Protein AF-A0A8S3ZZE7-F1 (afdb_monomer)

Nearest PDB structures (foldseek):
  6pog-assembly1_B  TM=5.410E-01  e=2.914E-07  Homo sapiens
  6pol-assembly3_F  TM=4.998E-01  e=1.117E-06  Homo sapiens
  7sz7-assembly1_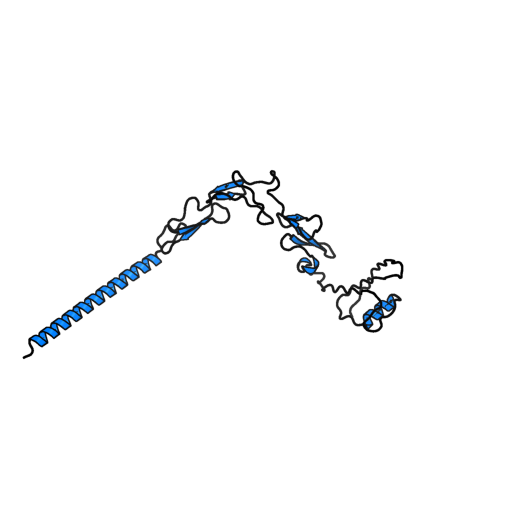C  TM=7.555E-01  e=4.888E-02  Homo sapiens
  4cbz-assembly1_A  TM=3.991E-01  e=7.362E-03  Homo sapiens
  4cc1-assembly2_B  TM=3.465E-01  e=7.362E-03  Homo sapiens

Mean predicted aligned error: 16.77 Å

InterPro domains:
  IPR000742 EGF-like domain [PF00008] (166-196)
  IPR000742 EGF-like domain [PS00022] (187-198)
  IPR000742 EGF-like domain [PS01186] (187-198)
  IPR000742 EGF-like domain [PS50026] (118-158)
  IPR000742 EGF-like domain [PS50026] (162-199)
  IPR000742 EGF-like domain [SM00181] (73-117)
  IPR000742 EGF-like domain [SM00181] (121-162)
  IPR000742 EGF-like domain [SM00181] (165-199)
  IPR001881 EGF-like calcium-binding domain [SM00179] (118-162)
  IPR001881 EGF-like calcium-binding domain [SM00179] (164-199)
  IPR050751 Extracellular matrix structural protein [PTHR24034] (71-201)

Sequence (245 aa):
MARMEKRAKRQATTASNGVIATFVIYLADVNITREIINEFLRDGNATICNGSSCQYKELTIISYPQVDSKANLCDYPEIHKCDKSTTTCEQSGQPPVTYCNCKKGFEPFPSDNHICRDIDECANNATNFCPEPSKCINDPPGSFTCPCNEGQYWDTNNRTCAADGCTAMPCKNGVCFSLKNSTSFACKCNSGWEGSFCENEDAEAYRLKVAVICVSVILGVFCLVLLIILIVICVRQHRQVKYAP

Organism: NCBI:txid100452

pLDDT: mean 75.12, std 22.44, range [23.5, 97.81]

Foldseek 3Di:
DDDDPDDWDWDWDDDDPDTQTQTDDDDDDDPDDLVNVQVVCVVVVHDRDDPPDDPHPDNDDPPDPCQDQPHDCQVPCVRQVADPVFWHWDWDDVSIDIFTHGDAQWAADPPDRSDTFGDQLLPDPVSPLADPPFRWASPDGNDIDGDDDPQWFQDPVVSYTDGFLPNVVQADAFDKAGPDRHVDIATDHDPQFDDRRSPDGDPVSVVVVVVVVVVVVVVVVVVVVVVVVVVVVVVVVVVCVVPDD

Structure (mmCIF, N/CA/C/O backbone):
data_AF-A0A8S3ZZE7-F1
#
_entry.id   AF-A0A8S3ZZE7-F1
#
loop_
_atom_site.group_PDB
_atom_site.id
_atom_site.type_symbol
_atom_site.label_atom_id
_atom_site.label_alt_id
_atom_site.label_comp_id
_atom_site.label_asym_id
_atom_site.label_entity_id
_atom_site.label_seq_id
_atom_site.pdbx_PDB_ins_code
_atom_site.Cartn_x
_atom_site.Cartn_y
_atom_site.Cartn_z
_atom_site.occupancy
_atom_site.B_iso_or_equiv
_atom_site.auth_seq_id
_atom_site.auth_comp_id
_atom_site.auth_asym_id
_atom_site.auth_atom_id
_atom_site.pdbx_PDB_model_num
ATOM 1 N N . MET A 1 1 ? -7.587 -36.590 42.839 1.00 26.75 1 MET A N 1
ATOM 2 C CA . MET A 1 1 ? -8.453 -35.886 43.808 1.00 26.75 1 MET A CA 1
ATOM 3 C C . MET A 1 1 ? -8.571 -34.438 43.359 1.00 26.75 1 MET A C 1
ATOM 5 O O . MET A 1 1 ? -7.656 -33.663 43.601 1.00 26.75 1 MET A O 1
ATOM 9 N N . ALA A 1 2 ? -9.632 -34.105 42.624 1.00 23.50 2 ALA A N 1
ATOM 10 C CA . ALA A 1 2 ? -9.937 -32.727 42.250 1.00 23.50 2 ALA A CA 1
ATOM 11 C C . ALA A 1 2 ? -10.588 -32.039 43.455 1.00 23.50 2 ALA A C 1
ATOM 13 O O . ALA A 1 2 ? -11.544 -32.559 44.032 1.00 23.50 2 ALA A O 1
ATOM 14 N N . ARG A 1 3 ? -10.027 -30.914 43.892 1.00 30.23 3 ARG A N 1
ATOM 15 C CA . ARG A 1 3 ? -10.531 -30.153 45.036 1.00 30.23 3 ARG A CA 1
ATOM 16 C C . ARG A 1 3 ? -11.531 -29.129 44.494 1.00 30.23 3 ARG A C 1
ATOM 18 O O . ARG A 1 3 ? -11.123 -28.147 43.889 1.00 30.23 3 ARG A O 1
ATOM 25 N N . MET A 1 4 ? -12.829 -29.384 44.664 1.00 32.88 4 MET A N 1
ATOM 26 C CA . MET A 1 4 ? -13.881 -28.417 44.334 1.00 32.88 4 MET A CA 1
ATOM 27 C C . MET A 1 4 ? -13.822 -27.246 45.322 1.00 32.88 4 MET A C 1
ATOM 29 O O . MET A 1 4 ? -14.090 -27.427 46.512 1.00 32.88 4 MET A O 1
ATOM 33 N N . GLU A 1 5 ? -13.516 -26.037 44.857 1.00 33.34 5 GLU A N 1
ATOM 34 C CA . GLU A 1 5 ? -13.793 -24.835 45.645 1.00 33.34 5 GLU A CA 1
ATOM 35 C C . GLU A 1 5 ? -15.281 -24.485 45.519 1.00 33.34 5 GLU A C 1
ATOM 37 O O . GLU A 1 5 ? -15.750 -23.933 44.526 1.00 33.34 5 GLU A O 1
ATOM 42 N N . LYS A 1 6 ? -16.052 -24.847 46.552 1.00 33.16 6 LYS A N 1
ATOM 43 C CA . LYS A 1 6 ? -17.475 -24.514 46.690 1.00 33.16 6 LYS A CA 1
ATOM 44 C C . LYS A 1 6 ? -17.659 -22.991 46.777 1.00 33.16 6 LYS A C 1
ATOM 46 O O . LYS A 1 6 ? -17.569 -22.416 47.860 1.00 33.16 6 LYS A O 1
ATOM 51 N N . ARG A 1 7 ? -18.007 -22.328 45.671 1.00 35.44 7 ARG A N 1
ATOM 52 C CA . ARG A 1 7 ? -18.612 -20.982 45.701 1.00 35.44 7 ARG A CA 1
ATOM 53 C C . ARG A 1 7 ? -19.892 -20.939 44.870 1.00 35.44 7 ARG A C 1
ATOM 55 O O . ARG A 1 7 ? -19.876 -20.644 43.683 1.00 35.44 7 ARG A O 1
ATOM 62 N N . ALA A 1 8 ? -21.021 -21.189 45.531 1.00 37.50 8 ALA A N 1
ATOM 63 C CA . ALA A 1 8 ? -22.350 -20.928 44.989 1.00 37.50 8 ALA A CA 1
ATOM 64 C C . ALA A 1 8 ? -22.731 -19.462 45.256 1.00 37.50 8 ALA A C 1
ATOM 66 O O . ALA A 1 8 ? -22.911 -19.073 46.412 1.00 37.50 8 ALA A O 1
ATOM 67 N N . LYS A 1 9 ? -22.874 -18.636 44.212 1.00 36.31 9 LYS A N 1
ATOM 68 C CA . LYS A 1 9 ? -23.580 -17.350 44.338 1.00 36.31 9 LYS A CA 1
ATOM 69 C C . LYS A 1 9 ? -25.062 -17.578 44.050 1.00 36.31 9 LYS A C 1
ATOM 71 O O . LYS A 1 9 ? -25.423 -18.117 43.011 1.00 36.31 9 LYS A O 1
ATOM 76 N N . ARG A 1 10 ? -25.907 -17.190 45.006 1.00 40.06 10 ARG A N 1
ATOM 77 C CA . ARG A 1 10 ? -27.369 -17.294 44.938 1.00 40.06 10 ARG A CA 1
ATOM 78 C C . ARG A 1 10 ? -27.923 -15.996 44.349 1.00 40.06 10 ARG A C 1
ATOM 80 O O . ARG A 1 10 ? -27.663 -14.936 44.909 1.00 40.06 10 ARG A O 1
ATOM 87 N N . GLN A 1 11 ? -28.713 -16.068 43.284 1.00 34.81 11 GLN A N 1
ATOM 88 C CA . GLN A 1 11 ? -29.675 -15.014 42.954 1.00 34.81 11 GLN A CA 1
ATOM 89 C C . GLN A 1 11 ? -31.058 -15.655 42.924 1.00 34.81 11 GLN A C 1
ATOM 91 O O . GLN A 1 11 ? -31.368 -16.461 42.053 1.00 34.81 11 GLN A O 1
ATOM 96 N N . ALA A 1 12 ? -31.865 -15.341 43.936 1.00 32.56 12 ALA A N 1
ATOM 97 C CA . ALA A 1 12 ? -33.275 -15.691 43.959 1.00 32.56 12 ALA A CA 1
ATOM 98 C C . ALA A 1 12 ? -34.054 -14.510 43.383 1.00 32.56 12 ALA A C 1
ATOM 100 O O . ALA A 1 12 ? -33.932 -13.391 43.881 1.00 32.56 12 ALA A O 1
ATOM 101 N N . THR A 1 13 ? -34.849 -14.749 42.345 1.00 34.88 13 THR A N 1
ATOM 102 C CA . THR A 1 13 ? -35.854 -13.793 41.874 1.00 34.88 13 THR A CA 1
ATOM 103 C C . THR A 1 13 ? -37.219 -14.383 42.191 1.00 34.88 13 THR A C 1
ATOM 105 O O . THR A 1 13 ? -37.567 -15.477 41.751 1.00 34.88 13 THR A O 1
ATOM 108 N N . THR A 1 14 ? -37.991 -13.688 43.018 1.00 29.52 14 THR A N 1
ATOM 109 C CA . THR A 1 14 ? -39.368 -14.067 43.333 1.00 29.52 14 THR A CA 1
ATOM 110 C C . THR A 1 14 ? -40.270 -13.736 42.149 1.00 29.52 14 THR A C 1
ATOM 112 O O . THR A 1 14 ? -40.486 -12.562 41.855 1.00 29.52 14 THR A O 1
ATOM 115 N N . ALA A 1 15 ? -40.821 -14.761 41.499 1.00 34.16 15 ALA A N 1
ATOM 116 C CA . ALA A 1 15 ? -41.985 -14.639 40.629 1.00 34.16 15 ALA A CA 1
ATOM 117 C C . ALA A 1 15 ? -43.198 -15.287 41.318 1.00 34.16 15 ALA A C 1
ATOM 119 O O . ALA A 1 15 ? -43.066 -16.222 42.107 1.00 34.16 15 ALA A O 1
ATOM 120 N N . SER A 1 16 ? -44.388 -14.770 41.032 1.00 34.31 16 SER A N 1
ATOM 121 C CA . SER A 1 16 ? -45.629 -14.939 41.799 1.00 34.31 16 SER A CA 1
ATOM 122 C C . SER A 1 16 ? -46.221 -16.355 41.899 1.00 34.31 16 SER A C 1
ATOM 124 O O . SER A 1 16 ? -47.235 -16.502 42.565 1.00 34.31 16 SER A O 1
ATOM 126 N N . ASN A 1 17 ? -45.596 -17.399 41.337 1.00 36.72 17 ASN A N 1
ATOM 127 C CA . ASN A 1 17 ? -46.091 -18.789 41.390 1.00 36.72 17 ASN A CA 1
ATOM 128 C C . ASN A 1 17 ? -45.026 -19.826 41.806 1.00 36.72 17 ASN A C 1
ATOM 130 O O . ASN A 1 17 ? -45.155 -21.013 41.516 1.00 36.72 17 ASN A O 1
ATOM 134 N N . GLY A 1 18 ? -43.969 -19.396 42.494 1.00 39.16 18 GLY A N 1
ATOM 135 C CA . GLY A 1 18 ? -42.930 -20.282 43.016 1.00 39.16 18 GLY A CA 1
ATOM 136 C C . GLY A 1 18 ? -41.563 -19.616 42.982 1.00 39.16 18 GLY A C 1
ATOM 137 O O . GLY A 1 18 ? -41.271 -18.800 42.110 1.00 39.16 18 GLY A O 1
ATOM 138 N N . VAL A 1 19 ? -40.710 -19.959 43.947 1.00 35.25 19 VAL A N 1
ATOM 139 C CA . VAL A 1 19 ? -39.319 -19.498 43.956 1.00 35.25 19 VAL A CA 1
ATOM 140 C C . VAL A 1 19 ? -38.582 -20.219 42.831 1.00 35.25 19 VAL A C 1
ATOM 142 O O . VAL A 1 19 ? -38.273 -21.404 42.946 1.00 35.25 19 VAL A O 1
ATOM 145 N N . ILE A 1 20 ? -38.299 -19.515 41.736 1.00 38.66 20 ILE A N 1
ATOM 146 C CA . ILE A 1 20 ? -37.360 -20.000 40.727 1.00 38.66 20 ILE A CA 1
ATOM 147 C C . ILE A 1 20 ? -35.965 -19.676 41.260 1.00 38.66 20 ILE A C 1
ATOM 149 O O . ILE A 1 20 ? -35.549 -18.519 41.310 1.00 38.66 20 ILE A O 1
ATOM 153 N N . ALA A 1 21 ? -35.263 -20.702 41.733 1.00 35.69 21 ALA A N 1
ATOM 154 C CA . ALA A 1 21 ? -33.858 -20.588 42.085 1.00 35.69 21 ALA A CA 1
ATOM 155 C C . ALA A 1 21 ? -33.022 -20.875 40.834 1.00 35.69 21 ALA A C 1
ATOM 157 O O . ALA A 1 21 ? -32.988 -22.006 40.351 1.00 35.69 21 ALA A O 1
ATOM 158 N N . THR A 1 22 ? -32.358 -19.848 40.308 1.00 38.97 22 THR A N 1
ATOM 159 C CA . THR A 1 22 ? -31.372 -20.017 39.239 1.00 38.97 22 THR A CA 1
ATOM 160 C C . THR A 1 22 ? -30.032 -20.350 39.881 1.00 38.97 22 THR A C 1
ATOM 162 O O . THR A 1 22 ? -29.454 -19.537 40.608 1.00 38.97 22 THR A O 1
ATOM 165 N N . PHE A 1 23 ? -29.542 -21.565 39.641 1.00 41.34 23 PHE A N 1
ATOM 166 C CA . PHE A 1 23 ? -28.241 -22.013 40.126 1.00 41.34 23 PHE A CA 1
ATOM 167 C C . PHE A 1 23 ? -27.215 -21.861 39.008 1.00 41.34 23 PHE A C 1
ATOM 169 O O . PHE A 1 23 ? -27.270 -22.575 38.011 1.00 41.34 23 PHE A O 1
ATOM 176 N N . VAL A 1 24 ? -26.265 -20.942 39.183 1.00 40.12 24 VAL A N 1
ATOM 177 C CA . VAL A 1 24 ? -25.094 -20.852 38.306 1.00 40.12 24 VAL A CA 1
ATOM 178 C C . VAL A 1 24 ? -23.991 -21.691 38.930 1.00 40.12 24 VAL A C 1
ATOM 180 O O . VAL A 1 24 ? -23.468 -21.361 39.998 1.00 40.12 24 VAL A O 1
ATOM 183 N N . ILE A 1 25 ? -23.689 -22.813 38.286 1.00 44.50 25 ILE A N 1
ATOM 184 C CA . ILE A 1 25 ? -22.679 -23.765 38.730 1.00 44.50 25 ILE A CA 1
ATOM 185 C C . ILE A 1 25 ? -21.426 -23.536 37.877 1.00 44.50 25 ILE A C 1
ATOM 187 O O . ILE A 1 25 ? -21.443 -23.764 36.671 1.00 44.50 25 ILE A O 1
ATOM 191 N N . TYR A 1 26 ? -20.346 -23.077 38.510 1.00 39.12 26 TYR A N 1
ATOM 192 C CA . TYR A 1 26 ? -19.035 -22.939 37.875 1.00 39.12 26 TYR A CA 1
ATOM 193 C C . TYR A 1 26 ? -18.257 -24.235 38.101 1.00 39.12 26 TYR A C 1
ATOM 195 O O . TYR A 1 26 ? -17.952 -24.571 39.246 1.00 39.12 26 TYR A O 1
ATOM 203 N N . LEU A 1 27 ? -17.960 -24.975 37.033 1.00 41.47 27 LEU A N 1
ATOM 204 C CA . LEU A 1 27 ? -17.167 -26.203 37.113 1.00 41.47 27 LEU A CA 1
ATOM 205 C C . LEU A 1 27 ? -15.890 -26.039 36.305 1.00 41.47 27 LEU A C 1
ATOM 207 O O . LEU A 1 27 ? -15.928 -25.664 35.136 1.00 41.47 27 LEU A O 1
ATOM 211 N N . ALA A 1 28 ? -14.768 -26.339 36.953 1.00 37.06 28 ALA A N 1
ATOM 212 C CA . ALA A 1 28 ? -13.510 -26.582 36.277 1.00 37.06 28 ALA A CA 1
ATOM 213 C C . ALA A 1 28 ? -13.449 -28.074 35.921 1.00 37.06 28 ALA A C 1
ATOM 215 O O . ALA A 1 28 ? -13.517 -28.908 36.822 1.00 37.06 28 ALA A O 1
ATOM 216 N N . ASP A 1 29 ? -13.395 -28.375 34.622 1.00 42.97 29 ASP A N 1
ATOM 217 C CA . ASP A 1 29 ? -13.175 -29.699 34.018 1.00 42.97 29 ASP A CA 1
ATOM 218 C C . ASP A 1 29 ? -13.954 -30.896 34.578 1.00 42.97 29 ASP A C 1
ATOM 220 O O . ASP A 1 29 ? -13.466 -31.588 35.469 1.00 42.97 29 ASP A O 1
ATOM 224 N N . VAL A 1 30 ? -15.083 -31.271 33.953 1.00 46.44 30 VAL A N 1
ATOM 225 C CA . VAL A 1 30 ? -15.516 -32.683 33.961 1.00 46.44 30 VAL A CA 1
ATOM 226 C C . VAL A 1 30 ? -16.578 -33.024 32.911 1.00 46.44 30 VAL A C 1
ATOM 228 O O . VAL A 1 30 ? -17.452 -32.223 32.594 1.00 46.44 30 VAL A O 1
ATOM 231 N N . ASN A 1 31 ? -16.567 -34.292 32.487 1.00 46.16 31 ASN A N 1
ATOM 232 C CA . ASN A 1 31 ? -17.751 -35.012 32.017 1.00 46.16 31 ASN A CA 1
ATOM 233 C C . ASN A 1 31 ? -18.704 -35.172 33.220 1.00 46.16 31 ASN A C 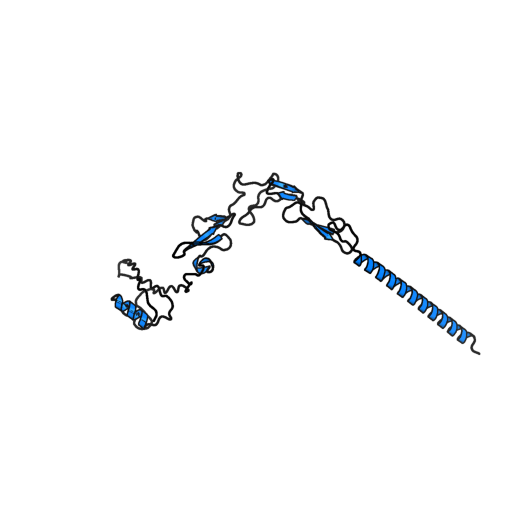1
ATOM 235 O O . ASN A 1 31 ? -18.460 -35.989 34.110 1.00 46.16 31 ASN A O 1
ATOM 239 N N . ILE A 1 32 ? -19.733 -34.330 33.310 1.00 51.88 32 ILE A N 1
ATOM 240 C CA . ILE A 1 32 ? -20.622 -34.273 34.478 1.00 51.88 32 ILE A CA 1
ATOM 241 C C . ILE A 1 32 ? -21.583 -35.465 34.439 1.00 51.88 32 ILE A C 1
ATOM 243 O O . ILE A 1 32 ? -22.428 -35.556 33.549 1.00 51.88 32 ILE A O 1
ATOM 247 N N . THR A 1 33 ? -21.485 -36.371 35.413 1.00 51.22 33 THR A N 1
ATOM 248 C CA . THR A 1 33 ? -22.439 -37.479 35.562 1.00 51.22 33 THR A CA 1
ATOM 249 C C . THR A 1 33 ? -23.615 -37.085 36.460 1.00 51.22 33 THR A C 1
ATOM 251 O O . THR A 1 33 ? -23.547 -36.143 37.256 1.00 51.22 33 THR A O 1
ATOM 254 N N . ARG A 1 34 ? -24.725 -37.821 36.342 1.00 54.41 34 ARG A N 1
ATOM 255 C CA . ARG A 1 34 ? -25.964 -37.596 37.105 1.00 54.41 34 ARG A CA 1
ATOM 256 C C . ARG A 1 34 ? -25.735 -37.623 38.620 1.00 54.41 34 ARG A C 1
ATOM 258 O O . ARG A 1 34 ? -26.398 -36.903 39.365 1.00 54.41 34 ARG A O 1
ATOM 265 N N . GLU A 1 35 ? -24.822 -38.468 39.076 1.00 55.62 35 GLU A N 1
ATOM 266 C CA . GLU A 1 35 ? -24.516 -38.680 40.489 1.00 55.62 35 GLU A CA 1
ATOM 267 C C . GLU A 1 35 ? -23.940 -37.406 41.120 1.00 55.62 35 GLU A C 1
ATOM 269 O O . GLU A 1 35 ? -24.373 -37.016 42.203 1.00 55.62 35 GLU A O 1
ATOM 274 N N . ILE A 1 36 ? -23.063 -36.706 40.393 1.00 55.81 36 ILE A N 1
ATOM 275 C CA . ILE A 1 36 ? -22.394 -35.477 40.846 1.00 55.81 36 ILE A CA 1
ATOM 276 C C . ILE A 1 36 ? -23.398 -34.321 40.978 1.00 55.81 36 ILE A C 1
ATOM 278 O O . ILE A 1 36 ? -23.383 -33.585 41.964 1.00 55.81 36 ILE A O 1
ATOM 282 N N . ILE A 1 37 ? -24.323 -34.188 40.019 1.00 55.47 37 ILE A N 1
ATOM 283 C CA . ILE A 1 37 ? -25.398 -33.180 40.077 1.00 55.47 37 ILE A CA 1
ATOM 284 C C . ILE A 1 37 ? -26.300 -33.433 41.294 1.00 55.47 37 ILE A C 1
ATOM 286 O O . ILE A 1 37 ? -26.649 -32.506 42.024 1.00 55.47 37 ILE A O 1
ATOM 290 N N . ASN A 1 38 ? -26.656 -34.694 41.543 1.00 55.25 38 ASN A N 1
ATOM 291 C CA . ASN A 1 38 ? -27.534 -35.067 42.649 1.00 55.25 38 ASN A CA 1
ATOM 292 C C . ASN A 1 38 ? -26.887 -34.886 44.030 1.00 55.25 38 ASN A C 1
ATOM 294 O O . ASN A 1 38 ? -27.594 -34.554 44.981 1.00 55.25 38 ASN A O 1
ATOM 298 N N . GLU A 1 39 ? -25.574 -35.085 44.157 1.00 58.44 39 GLU A N 1
ATOM 299 C CA . GLU A 1 39 ? -24.834 -34.796 45.391 1.00 58.44 39 GLU A CA 1
ATOM 300 C C . GLU A 1 39 ? -24.875 -33.295 45.717 1.00 58.44 39 GLU A C 1
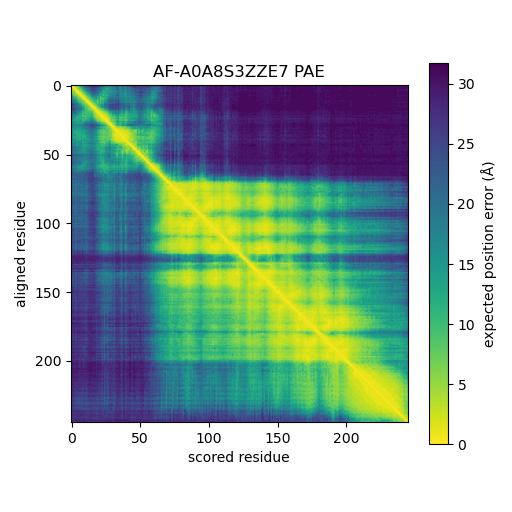ATOM 302 O O . GLU A 1 39 ? -25.197 -32.903 46.839 1.00 58.44 39 GLU A O 1
ATOM 307 N N . PHE A 1 40 ? -24.681 -32.444 44.708 1.00 53.94 40 PHE A N 1
ATOM 308 C CA . PHE A 1 40 ? -24.739 -30.993 44.878 1.00 53.94 40 PHE A CA 1
ATOM 309 C C . PHE A 1 40 ? -26.139 -30.487 45.269 1.00 53.94 40 PHE A C 1
ATOM 311 O O . PHE A 1 40 ? -26.278 -29.601 46.112 1.00 53.94 40 PHE A O 1
ATOM 318 N N . LEU A 1 41 ? -27.199 -31.064 44.693 1.00 50.78 41 LEU A N 1
ATOM 319 C CA . LEU A 1 41 ? -28.582 -30.701 45.026 1.00 50.78 41 LEU A CA 1
ATOM 320 C C . LEU A 1 41 ? -28.986 -31.134 46.445 1.00 50.78 41 LEU A C 1
ATOM 322 O O . LEU A 1 41 ? -29.779 -30.441 47.090 1.00 50.78 41 LEU A O 1
ATOM 326 N N . ARG A 1 42 ? -28.417 -32.233 46.963 1.00 55.31 42 ARG A N 1
ATOM 327 C CA . ARG A 1 42 ? -28.627 -32.668 48.356 1.00 55.31 42 ARG A CA 1
ATOM 328 C C . ARG A 1 42 ? -28.063 -31.668 49.360 1.00 55.31 42 ARG A C 1
ATOM 330 O O . ARG A 1 42 ? -28.755 -31.344 50.322 1.00 55.31 42 ARG A O 1
ATOM 337 N N . ASP A 1 43 ? -26.878 -31.118 49.099 1.00 47.94 43 ASP A N 1
ATOM 338 C CA . ASP A 1 43 ? -26.259 -30.080 49.942 1.00 47.94 43 ASP A CA 1
ATOM 339 C C . ASP A 1 43 ? -27.102 -28.786 50.015 1.00 47.94 43 ASP A C 1
ATOM 341 O O . ASP A 1 43 ? -26.979 -28.006 50.960 1.00 47.94 43 ASP A O 1
ATOM 345 N N . GLY A 1 44 ? -27.977 -28.553 49.029 1.00 45.69 44 GLY A N 1
ATOM 346 C CA . GLY A 1 44 ? -28.888 -27.406 48.959 1.00 45.69 44 GLY A CA 1
ATOM 347 C C . GLY A 1 44 ? -30.313 -27.661 49.463 1.00 45.69 44 GLY A C 1
ATOM 348 O O . GLY A 1 44 ? -31.137 -26.754 49.364 1.00 45.69 44 GLY A O 1
ATOM 349 N N . ASN A 1 45 ? -30.614 -28.863 49.975 1.00 48.28 45 ASN A N 1
ATOM 350 C CA . ASN A 1 45 ? -31.963 -29.313 50.350 1.00 48.28 45 ASN A CA 1
ATOM 351 C C . ASN A 1 45 ? -32.998 -29.162 49.208 1.00 48.28 45 ASN A C 1
ATOM 353 O O . ASN A 1 45 ? -34.152 -28.793 49.429 1.00 48.28 45 ASN A O 1
ATOM 357 N N . ALA A 1 46 ? -32.552 -29.400 47.970 1.00 50.56 46 ALA A N 1
ATOM 358 C CA . ALA A 1 46 ? -33.343 -29.290 46.748 1.00 50.56 46 ALA A CA 1
ATOM 359 C C . ALA A 1 46 ? -33.872 -30.661 46.279 1.00 50.56 46 ALA A C 1
ATOM 361 O O . ALA A 1 46 ? -33.376 -31.717 46.679 1.00 50.56 46 ALA A O 1
ATOM 362 N N . THR A 1 47 ? -34.893 -30.660 45.416 1.00 49.72 47 THR A N 1
ATOM 363 C CA . THR A 1 47 ? -35.497 -31.888 44.876 1.00 49.72 47 THR A CA 1
ATOM 364 C C . THR A 1 47 ? -34.522 -32.600 43.926 1.00 49.72 47 THR A C 1
ATOM 366 O O . THR A 1 47 ? -33.973 -31.992 43.010 1.00 49.72 47 THR A O 1
ATOM 369 N N . ILE A 1 48 ? -34.301 -33.898 44.148 1.00 52.81 48 ILE A N 1
ATOM 370 C CA . ILE A 1 48 ? -33.311 -34.722 43.430 1.00 52.81 48 ILE A CA 1
ATOM 371 C C . ILE A 1 48 ? -33.802 -35.040 42.004 1.00 52.81 48 ILE A C 1
ATOM 373 O O . ILE A 1 48 ? -34.980 -35.345 41.812 1.00 52.81 48 ILE A O 1
ATOM 377 N N . CYS A 1 49 ? -32.915 -35.020 40.999 1.00 50.78 49 CYS A N 1
ATOM 378 C CA . CYS A 1 49 ? -33.292 -35.286 39.606 1.00 50.78 49 CYS A CA 1
ATOM 379 C C . CYS A 1 49 ? -33.549 -36.781 39.330 1.00 50.78 49 CYS A C 1
ATOM 381 O O . CYS A 1 49 ? -32.769 -37.665 39.724 1.00 50.78 49 CYS A O 1
ATOM 383 N N . ASN A 1 50 ? -34.616 -37.076 38.575 1.00 46.59 50 ASN A N 1
ATOM 384 C CA . ASN A 1 50 ? -34.967 -38.438 38.172 1.00 46.59 50 ASN A CA 1
ATOM 385 C C . ASN A 1 50 ? -34.604 -38.675 36.692 1.00 46.59 50 ASN A C 1
ATOM 387 O O . ASN A 1 50 ? -35.248 -38.158 35.787 1.00 46.59 50 ASN A O 1
ATOM 391 N N . GLY A 1 51 ? -33.538 -39.437 36.443 1.00 51.88 51 GLY A N 1
ATOM 392 C CA . GLY A 1 51 ? -32.935 -39.603 35.113 1.00 51.88 51 GLY A CA 1
ATOM 393 C C . GLY A 1 51 ? -32.126 -38.378 34.662 1.00 51.88 51 GLY A C 1
ATOM 394 O O . GLY A 1 51 ? -31.452 -37.754 35.479 1.00 51.88 51 GLY A O 1
ATOM 395 N N . SER A 1 52 ? -32.181 -38.056 33.366 1.00 39.03 52 SER A N 1
ATOM 396 C CA . SER A 1 52 ? -31.540 -36.889 32.727 1.00 39.03 52 SER A CA 1
ATOM 397 C C . SER A 1 52 ? -32.415 -35.623 32.711 1.00 39.03 52 SER A C 1
ATOM 399 O O . SER A 1 52 ? -31.994 -34.600 32.181 1.00 39.03 52 SER A O 1
ATOM 401 N N . SER A 1 53 ? -33.620 -35.667 33.295 1.00 38.53 53 SER A N 1
ATOM 402 C CA . SER A 1 53 ? -34.563 -34.542 33.332 1.00 38.53 53 SER A CA 1
ATOM 403 C C . SER A 1 53 ? -34.699 -33.997 34.756 1.00 38.53 53 SER A C 1
ATOM 405 O O . SER A 1 53 ? -35.219 -34.671 35.647 1.00 38.53 53 SER A O 1
ATOM 407 N N . CYS A 1 54 ? -34.245 -32.765 34.978 1.00 48.81 54 CYS A N 1
ATOM 408 C CA . CYS A 1 54 ? -34.425 -32.032 36.233 1.00 48.81 54 CYS A CA 1
ATOM 409 C C . CYS A 1 54 ? -35.645 -31.098 36.125 1.00 48.81 54 CYS A C 1
ATOM 411 O O . CYS A 1 54 ? -35.889 -30.534 35.064 1.00 48.81 54 CYS A O 1
ATOM 413 N N . GLN A 1 55 ? -36.405 -30.891 37.210 1.00 43.78 55 GLN A N 1
ATOM 414 C CA . GLN A 1 55 ? -37.586 -30.000 37.218 1.00 43.78 55 GLN A CA 1
ATOM 415 C C . GLN A 1 55 ? -37.253 -28.490 37.169 1.00 43.78 55 GLN A C 1
ATOM 417 O O . GLN A 1 55 ? -38.139 -27.653 37.336 1.00 43.78 55 GLN A O 1
ATOM 422 N N . TYR A 1 56 ? -35.995 -28.122 36.920 1.00 47.00 56 TYR A N 1
ATOM 423 C CA . TYR A 1 56 ? -35.569 -26.732 36.765 1.00 47.00 56 TYR A CA 1
ATOM 424 C C . TYR A 1 56 ? -35.578 -26.341 35.288 1.00 47.00 56 TYR A C 1
ATOM 426 O O . TYR A 1 56 ? -35.142 -27.107 34.433 1.00 47.00 56 TYR A O 1
ATOM 434 N N . LYS A 1 57 ? -36.108 -25.149 34.993 1.00 36.12 57 LYS A N 1
ATOM 435 C CA . LYS A 1 57 ? -36.508 -24.755 33.635 1.00 36.12 57 LYS A CA 1
ATOM 436 C C . LYS A 1 57 ? -35.349 -24.422 32.686 1.00 36.12 57 LYS A C 1
ATOM 438 O O . LYS A 1 57 ? -35.591 -24.316 31.496 1.00 36.12 57 LYS A O 1
ATOM 443 N N . GLU A 1 58 ? -34.118 -24.317 33.175 1.00 36.91 58 GLU A N 1
ATOM 444 C CA . GLU A 1 58 ? -32.905 -24.299 32.350 1.00 36.91 58 GLU A CA 1
ATOM 445 C C . GLU A 1 58 ? -31.696 -24.432 33.275 1.00 36.91 58 GLU A C 1
ATOM 447 O O . GLU A 1 58 ? -31.532 -23.642 34.205 1.00 36.91 58 GLU A O 1
ATOM 452 N N . LEU A 1 59 ? -30.858 -25.445 33.057 1.00 38.62 59 LEU A N 1
ATOM 453 C CA . LEU A 1 59 ? -29.552 -25.527 33.702 1.00 38.62 59 LEU A CA 1
ATOM 454 C C . LEU A 1 59 ? -28.521 -25.062 32.671 1.00 38.62 59 LEU A C 1
ATOM 456 O O . LEU A 1 59 ? -28.106 -25.834 31.809 1.00 38.62 59 LEU A O 1
ATOM 460 N N . THR A 1 60 ? -28.152 -23.782 32.708 1.00 37.38 60 THR A N 1
ATOM 461 C CA . THR A 1 60 ? -27.134 -23.237 31.802 1.00 37.38 60 THR A CA 1
ATOM 462 C C . THR A 1 60 ? -25.757 -23.654 32.303 1.00 37.38 60 THR A C 1
ATOM 464 O O . THR A 1 60 ? -25.182 -23.036 33.199 1.00 37.38 60 THR A O 1
ATOM 467 N N . ILE A 1 61 ? -25.232 -24.737 31.737 1.00 38.62 61 ILE A N 1
ATOM 468 C CA . ILE A 1 61 ? -23.849 -25.153 31.954 1.00 38.62 61 ILE A CA 1
ATOM 469 C C . ILE A 1 61 ? -22.980 -24.242 31.089 1.00 38.62 61 ILE A C 1
ATOM 471 O O . ILE A 1 61 ? -22.865 -24.443 29.883 1.00 38.62 61 ILE A O 1
ATOM 475 N N . ILE A 1 62 ? -22.390 -23.212 31.694 1.00 37.53 62 ILE A N 1
ATOM 476 C CA . ILE A 1 62 ? -21.374 -22.408 31.016 1.00 37.53 62 ILE A CA 1
ATOM 477 C C . ILE A 1 62 ? -20.073 -23.204 31.103 1.00 37.53 62 ILE A C 1
ATOM 479 O O . ILE A 1 62 ? -19.366 -23.149 32.110 1.00 37.53 62 ILE A O 1
ATOM 483 N N . SER A 1 63 ? -19.772 -23.985 30.063 1.00 37.06 63 SER A N 1
ATOM 484 C CA . SER A 1 63 ? -18.428 -24.522 29.881 1.00 37.06 63 SER A CA 1
ATOM 485 C C . SER A 1 63 ? -17.519 -23.352 29.515 1.00 37.06 63 SER A C 1
ATOM 487 O O . SER A 1 63 ? -17.395 -22.990 28.345 1.00 37.06 63 SER A O 1
ATOM 489 N N . TYR A 1 64 ? -16.909 -22.717 30.513 1.00 39.72 64 TYR A N 1
ATOM 490 C CA . TYR A 1 64 ? -15.732 -21.911 30.228 1.00 39.72 64 TYR A CA 1
ATOM 491 C C . TYR A 1 64 ? -14.684 -22.874 29.658 1.00 39.72 64 TYR A C 1
ATOM 493 O O . TYR A 1 64 ? -14.395 -23.880 30.319 1.00 39.72 64 TYR A O 1
ATOM 501 N N . PRO A 1 65 ? -14.117 -22.634 28.460 1.00 39.06 65 PRO A N 1
ATOM 502 C CA . PRO A 1 65 ? -12.866 -23.296 28.132 1.00 39.06 65 PRO A CA 1
ATOM 503 C C . PRO A 1 65 ? -11.907 -23.002 29.290 1.00 39.06 65 PRO A C 1
ATOM 505 O O . PRO A 1 65 ? -11.895 -21.881 29.804 1.00 39.06 65 PRO A O 1
ATOM 508 N N . GLN A 1 66 ? -11.173 -24.012 29.762 1.00 42.34 66 GLN A N 1
ATOM 509 C CA . GLN A 1 66 ? -10.091 -23.810 30.723 1.00 42.34 66 GLN A CA 1
ATOM 510 C C . GLN A 1 66 ? -9.022 -22.944 30.052 1.00 42.34 66 GLN A C 1
ATOM 512 O O . GLN A 1 66 ? -8.046 -23.437 29.493 1.00 42.34 66 GLN A O 1
ATOM 517 N N . VAL A 1 67 ? -9.238 -21.637 30.043 1.00 46.22 67 VAL A N 1
ATOM 518 C CA . VAL A 1 67 ? -8.201 -20.667 29.749 1.00 46.22 67 VAL A CA 1
ATOM 519 C C . VAL A 1 67 ? -7.325 -20.719 30.995 1.00 46.22 67 VAL A C 1
ATOM 521 O O . VAL A 1 67 ? -7.792 -20.374 32.082 1.00 46.22 67 VAL A O 1
ATOM 524 N N . ASP A 1 68 ? -6.109 -21.266 30.871 1.00 49.78 68 ASP A N 1
ATOM 525 C CA . ASP A 1 68 ? -5.102 -21.229 31.940 1.00 49.78 68 ASP A CA 1
ATOM 526 C C . ASP A 1 68 ? -5.140 -19.830 32.578 1.00 49.78 68 ASP A C 1
ATOM 528 O O . ASP A 1 68 ? -5.232 -18.830 31.873 1.00 49.78 68 ASP A O 1
ATOM 532 N N . SER A 1 69 ? -5.056 -19.730 33.902 1.00 53.59 69 SER A N 1
ATOM 533 C CA . SER A 1 69 ? -4.839 -18.459 34.611 1.00 53.59 69 SER A CA 1
ATOM 534 C C . SER A 1 69 ? -3.736 -17.556 34.016 1.00 53.59 69 SER A C 1
ATOM 536 O O . SER A 1 69 ? -3.691 -16.367 34.323 1.00 53.59 69 SER A O 1
ATOM 538 N N . LYS A 1 70 ? -2.840 -18.116 33.189 1.00 57.28 70 LYS A N 1
ATOM 539 C CA . LYS A 1 70 ? -1.773 -17.434 32.444 1.00 57.28 70 LYS A CA 1
ATOM 540 C C . LYS A 1 70 ? -2.089 -17.151 30.972 1.00 57.28 70 LYS A C 1
ATOM 542 O O . LYS A 1 70 ? -1.291 -16.491 30.309 1.00 57.28 70 LYS A O 1
ATOM 547 N N . ALA A 1 71 ? -3.171 -17.693 30.431 1.00 63.94 71 ALA A N 1
ATOM 548 C CA . ALA A 1 71 ? -3.516 -17.528 29.032 1.00 63.94 71 ALA A CA 1
ATOM 549 C C . ALA A 1 71 ? -4.068 -16.122 28.767 1.00 63.94 71 ALA A C 1
ATOM 551 O O . ALA A 1 71 ? -4.754 -15.522 29.594 1.00 63.94 71 ALA A O 1
ATOM 552 N N . ASN A 1 72 ? -3.723 -15.592 27.595 1.00 76.38 72 ASN A N 1
ATOM 553 C CA . ASN A 1 72 ? -4.155 -14.279 27.156 1.00 76.38 72 ASN A CA 1
ATOM 554 C C . ASN A 1 72 ? -5.598 -14.355 26.647 1.00 76.38 72 ASN A C 1
ATOM 556 O O . ASN A 1 72 ? -5.877 -15.009 25.644 1.00 76.38 72 ASN A O 1
ATOM 560 N N . LEU A 1 73 ? -6.522 -13.676 27.326 1.00 77.69 73 LEU A N 1
ATOM 561 C CA . LEU A 1 73 ? -7.943 -13.683 26.965 1.00 77.69 73 LEU A CA 1
ATOM 562 C C . LEU A 1 73 ? -8.207 -13.040 25.590 1.00 77.69 73 LEU A C 1
ATOM 564 O O . LEU A 1 73 ? -9.221 -13.341 24.962 1.00 77.69 73 LEU A O 1
ATOM 568 N N . CYS A 1 74 ? -7.291 -12.204 25.093 1.00 84.88 74 CYS A N 1
ATOM 569 C CA . CYS A 1 74 ? -7.382 -11.606 23.760 1.00 84.88 74 CYS A CA 1
ATOM 570 C C . CYS A 1 74 ? -7.114 -12.585 22.608 1.00 84.88 74 CYS A C 1
ATOM 572 O O . CYS A 1 74 ? -7.376 -12.243 21.458 1.00 84.88 74 CYS A O 1
ATOM 574 N N . ASP A 1 75 ? -6.648 -13.802 22.895 1.00 81.06 75 ASP A N 1
ATOM 575 C CA . ASP A 1 75 ? -6.507 -14.853 21.880 1.00 81.06 75 ASP A CA 1
ATOM 576 C C . ASP A 1 75 ? -7.851 -15.552 21.579 1.00 81.06 75 ASP A C 1
ATOM 578 O O . ASP A 1 75 ? -7.929 -16.404 20.693 1.00 81.06 75 ASP A O 1
ATOM 582 N N . TYR A 1 76 ? -8.924 -15.183 22.294 1.00 75.56 76 TYR A N 1
ATOM 583 C CA . TYR A 1 76 ? -10.235 -15.833 22.240 1.00 75.56 76 TYR A CA 1
ATOM 584 C C . TYR A 1 76 ? -11.349 -14.840 21.843 1.00 75.56 76 TYR A C 1
A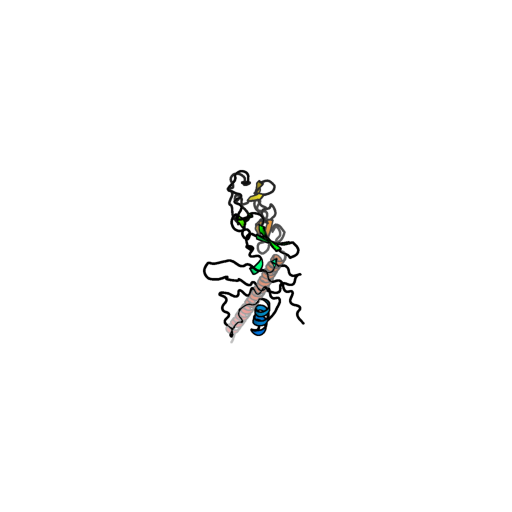TOM 586 O O . TYR A 1 76 ? -11.991 -14.249 22.719 1.00 75.56 76 TYR A O 1
ATOM 594 N N . PRO A 1 77 ? -11.648 -14.688 20.534 1.00 73.56 77 PRO A N 1
ATOM 595 C CA . PRO A 1 77 ? -12.678 -13.773 20.021 1.00 73.56 77 PRO A CA 1
ATOM 596 C C . PRO A 1 77 ? -14.073 -13.970 20.617 1.00 73.56 77 PRO A C 1
ATOM 598 O O . PRO A 1 77 ? -14.797 -13.001 20.838 1.00 73.56 77 PRO A O 1
ATOM 601 N N . GLU A 1 78 ? -14.419 -15.215 20.945 1.00 71.56 78 GLU A N 1
ATOM 602 C CA . GLU A 1 78 ? -15.691 -15.596 21.575 1.00 71.56 78 GLU A CA 1
ATOM 603 C C . GLU A 1 78 ? -15.872 -14.965 22.974 1.00 71.56 78 GLU A C 1
ATOM 605 O O . GLU A 1 78 ? -16.998 -14.773 23.440 1.00 71.56 78 GLU A O 1
ATOM 610 N N . ILE A 1 79 ? -14.759 -14.649 23.652 1.00 70.12 79 ILE A N 1
ATOM 611 C CA . ILE A 1 79 ? -14.732 -14.077 25.003 1.00 70.12 79 ILE A CA 1
ATOM 612 C C . ILE A 1 79 ? -14.772 -12.553 24.931 1.00 70.12 79 ILE A C 1
ATOM 614 O O . ILE A 1 79 ? -15.671 -11.938 25.505 1.00 70.12 79 ILE A O 1
ATOM 618 N N . HIS A 1 80 ? -13.802 -11.947 24.241 1.00 77.50 80 HIS A N 1
ATOM 619 C CA . HIS A 1 80 ? -13.627 -10.495 24.268 1.00 77.50 80 HIS A CA 1
ATOM 620 C C . HIS A 1 80 ? -14.562 -9.754 23.311 1.00 77.50 80 HIS A C 1
ATOM 622 O O . HIS A 1 80 ? -14.758 -8.562 23.496 1.00 77.50 80 HIS A O 1
ATOM 628 N N . LYS A 1 81 ? -15.107 -10.413 22.277 1.00 84.56 81 LYS A N 1
ATOM 629 C CA . LYS A 1 81 ? -16.098 -9.881 21.314 1.00 84.56 81 LYS A CA 1
ATOM 630 C C . LYS A 1 81 ? -15.731 -8.587 20.569 1.00 84.56 81 LYS A C 1
ATOM 632 O O . LYS A 1 81 ? -16.541 -8.087 19.800 1.00 84.56 81 LYS A O 1
ATOM 637 N N . CYS A 1 82 ? -14.525 -8.064 20.767 1.00 88.50 82 CYS A N 1
ATOM 638 C CA . CYS A 1 82 ? -13.996 -6.895 20.069 1.00 88.50 82 CYS A CA 1
ATOM 639 C C . CYS A 1 82 ? -14.045 -7.056 18.543 1.00 88.50 82 CYS A C 1
ATOM 641 O O . CYS A 1 82 ? -13.561 -8.054 17.998 1.00 88.50 82 CYS A O 1
ATOM 643 N N . ASP A 1 83 ? -14.552 -6.038 17.851 1.00 94.00 83 ASP A N 1
ATOM 644 C CA . ASP A 1 83 ? -14.553 -5.984 16.398 1.00 94.00 83 ASP A CA 1
ATOM 645 C C . ASP A 1 83 ? -13.120 -5.865 15.866 1.00 94.00 83 ASP A C 1
ATOM 647 O O . ASP A 1 83 ? -12.426 -4.863 16.058 1.00 94.00 83 ASP A O 1
ATOM 651 N N . LYS A 1 84 ? -12.663 -6.896 15.154 1.00 93.75 84 LYS A N 1
ATOM 652 C CA . LYS A 1 84 ? -11.283 -6.978 14.661 1.00 93.75 84 LYS A CA 1
ATOM 653 C C . LYS A 1 84 ? -10.938 -5.871 13.662 1.00 93.75 84 LYS A C 1
ATOM 655 O O . LYS A 1 84 ? -9.754 -5.578 13.475 1.00 93.75 84 LYS A O 1
ATOM 660 N N . SER A 1 85 ? -11.922 -5.283 12.981 1.00 94.44 85 SER A N 1
ATOM 661 C CA . SER A 1 85 ? -11.678 -4.272 11.950 1.00 94.44 85 SER A CA 1
ATOM 662 C C . SER A 1 85 ? -11.397 -2.895 12.553 1.00 94.44 85 SER A C 1
ATOM 664 O O . SER A 1 85 ? -10.439 -2.247 12.133 1.00 94.44 85 SER A O 1
ATOM 666 N N . THR A 1 86 ? -12.095 -2.534 13.628 1.00 95.88 86 THR A N 1
ATOM 667 C CA . THR A 1 86 ? -12.101 -1.190 14.225 1.00 95.88 86 THR A CA 1
ATOM 668 C C . THR A 1 86 ? -11.407 -1.113 15.587 1.00 95.88 86 THR A C 1
ATOM 670 O O . THR A 1 86 ? -11.068 -0.020 16.040 1.00 95.88 86 THR A O 1
ATOM 673 N N . THR A 1 87 ? -11.123 -2.253 16.230 1.00 95.69 87 THR A N 1
ATOM 674 C CA . THR A 1 87 ? -10.576 -2.295 17.599 1.00 95.69 87 THR A CA 1
ATOM 675 C C . THR A 1 87 ? -9.330 -3.177 17.753 1.00 95.69 87 THR A C 1
ATOM 677 O O . THR A 1 87 ? -8.995 -3.995 16.890 1.00 95.69 87 THR A O 1
ATOM 680 N N . THR A 1 88 ? -8.623 -3.003 18.869 1.00 95.94 88 THR A N 1
ATOM 681 C CA . THR A 1 88 ? -7.601 -3.908 19.405 1.00 95.94 88 THR A CA 1
ATOM 682 C C . THR A 1 88 ? -8.029 -4.399 20.786 1.00 95.94 88 THR A C 1
ATOM 684 O O . THR A 1 88 ? -8.634 -3.656 21.554 1.00 95.94 88 THR A O 1
ATOM 687 N N . CYS A 1 89 ? -7.731 -5.657 21.111 1.00 91.50 89 CYS A N 1
ATOM 688 C CA . CYS A 1 89 ? -7.999 -6.201 22.440 1.00 91.50 89 CYS A CA 1
ATOM 689 C C . CYS A 1 89 ? -6.798 -5.973 23.358 1.00 91.50 89 CYS A C 1
ATOM 691 O O . CYS A 1 89 ? -5.654 -6.214 22.965 1.00 91.50 89 CYS A O 1
ATOM 693 N N . GLU A 1 90 ? -7.075 -5.556 24.586 1.00 93.38 90 GLU A N 1
ATOM 694 C CA . GLU A 1 90 ? -6.108 -5.492 25.672 1.00 93.38 90 GLU A CA 1
ATOM 695 C C . GLU A 1 90 ? -6.667 -6.215 26.905 1.00 93.38 90 GLU A C 1
ATOM 697 O O . GLU A 1 90 ? -7.882 -6.283 27.108 1.00 93.38 90 GLU A O 1
ATOM 702 N N . GLN A 1 91 ? -5.778 -6.786 27.721 1.00 85.31 91 GLN A N 1
ATOM 703 C CA . GLN A 1 91 ? -6.138 -7.451 28.970 1.00 85.31 91 GLN A CA 1
ATOM 704 C C . GLN A 1 91 ? -5.422 -6.804 30.156 1.00 85.31 91 GLN A C 1
ATOM 706 O O . GLN A 1 91 ? -4.225 -6.524 30.094 1.00 85.31 91 GLN A O 1
ATOM 711 N N . SER A 1 92 ? -6.147 -6.585 31.251 1.00 80.25 92 SER A N 1
ATOM 712 C CA . SER A 1 92 ? -5.601 -6.006 32.482 1.00 80.25 92 SER A CA 1
ATOM 713 C C . SER A 1 92 ? -6.316 -6.546 33.721 1.00 80.25 92 SER A C 1
ATOM 715 O O . SER A 1 92 ? -7.385 -7.144 33.625 1.00 80.25 92 SER A O 1
ATOM 717 N N . GLY A 1 93 ? -5.733 -6.328 34.898 1.00 72.81 93 GLY A N 1
ATOM 718 C CA . GLY A 1 93 ? -6.303 -6.726 36.185 1.00 72.81 93 GLY A CA 1
ATOM 719 C C . GLY A 1 93 ? -5.982 -8.158 36.622 1.00 72.81 93 GLY A C 1
ATOM 720 O O . GLY A 1 93 ? -5.411 -8.963 35.888 1.00 72.81 93 GLY A O 1
ATOM 721 N N . GLN A 1 94 ? -6.333 -8.458 37.875 1.00 68.75 94 GLN A N 1
ATOM 722 C CA . GLN A 1 94 ? -6.182 -9.780 38.478 1.00 68.75 94 GLN A CA 1
ATOM 723 C C . GLN A 1 94 ? -7.414 -10.051 39.369 1.00 68.75 94 GLN A C 1
ATOM 725 O O . GLN A 1 94 ? -7.489 -9.516 40.478 1.00 68.75 94 GLN A O 1
ATOM 730 N N . PRO A 1 95 ? -8.417 -10.820 38.896 1.00 64.19 95 PRO A N 1
ATOM 731 C CA . PRO A 1 95 ? -8.425 -11.641 37.677 1.00 64.19 95 PRO A CA 1
ATOM 732 C C . PRO A 1 95 ? -8.415 -10.816 36.372 1.00 64.19 95 PRO A C 1
ATOM 734 O O . PRO A 1 95 ? -8.888 -9.679 36.382 1.00 64.19 95 PRO A O 1
ATOM 737 N N . PRO A 1 96 ? -7.874 -11.372 35.270 1.00 66.56 96 PRO A N 1
ATOM 738 C CA . PRO A 1 96 ? -7.742 -10.654 34.008 1.00 66.56 96 PRO A CA 1
ATOM 739 C C . PRO A 1 96 ? -9.115 -10.361 33.388 1.00 66.56 96 PRO A C 1
ATOM 741 O O . PRO A 1 96 ? -9.980 -11.234 33.311 1.00 66.56 96 PRO A O 1
ATOM 744 N N . VAL A 1 97 ? -9.301 -9.116 32.951 1.00 74.25 97 VAL A N 1
ATOM 745 C CA . VAL A 1 97 ? -10.459 -8.633 32.192 1.00 74.25 97 VAL A CA 1
ATOM 746 C C . VAL A 1 97 ? -9.993 -8.089 30.846 1.00 74.25 97 VAL A C 1
ATOM 748 O O . VAL A 1 97 ? -8.923 -7.488 30.755 1.00 74.25 97 VAL A O 1
ATOM 751 N N . THR A 1 98 ? -10.795 -8.291 29.803 1.00 79.62 98 THR A N 1
ATOM 752 C CA . THR A 1 98 ? -10.523 -7.767 28.460 1.00 79.62 98 THR A CA 1
ATOM 753 C C . THR A 1 98 ? -11.280 -6.477 28.211 1.00 79.62 98 THR A C 1
ATOM 755 O O . THR A 1 98 ? -12.436 -6.347 28.616 1.00 79.62 98 THR A O 1
ATOM 758 N N . TYR A 1 99 ? -10.660 -5.559 27.483 1.00 85.88 99 TYR A N 1
ATOM 759 C CA . TYR A 1 99 ? -11.305 -4.366 26.955 1.00 85.88 99 TYR A CA 1
ATOM 760 C C . TYR A 1 99 ? -10.874 -4.125 25.511 1.00 85.88 99 TYR A C 1
ATOM 762 O O . TYR A 1 99 ? -9.774 -4.496 25.096 1.00 85.88 99 TYR A O 1
ATOM 770 N N . CYS A 1 100 ? -11.779 -3.531 24.739 1.00 92.44 100 CYS A N 1
ATOM 771 C CA . CYS A 1 100 ? -11.555 -3.201 23.342 1.00 92.44 100 CYS A CA 1
ATOM 772 C C . CYS A 1 100 ? -11.166 -1.726 23.242 1.00 92.44 100 CYS A C 1
ATOM 774 O O . CYS A 1 100 ? -11.904 -0.850 23.690 1.00 92.44 100 CYS A O 1
ATOM 776 N N . ASN A 1 101 ? -10.011 -1.455 22.646 1.00 95.62 101 ASN A N 1
ATOM 777 C CA . ASN A 1 101 ? -9.539 -0.108 22.363 1.00 95.62 101 ASN A CA 1
ATOM 778 C C . ASN A 1 101 ? -9.762 0.206 20.885 1.00 95.62 101 ASN A C 1
ATOM 780 O O . ASN A 1 101 ? -9.471 -0.624 20.024 1.00 95.62 101 ASN A O 1
ATOM 784 N N . CYS A 1 102 ? -10.236 1.407 20.565 1.00 96.88 102 CYS A N 1
ATOM 785 C CA . CYS A 1 102 ? -10.370 1.820 19.173 1.00 96.88 102 CYS A CA 1
ATOM 786 C C . CYS A 1 102 ? -9.000 1.933 18.504 1.00 96.88 102 CYS A C 1
ATOM 788 O O . CYS A 1 102 ? -8.046 2.466 19.079 1.00 96.88 102 CYS A O 1
ATOM 790 N N . LYS A 1 103 ? -8.907 1.453 17.263 1.00 96.62 103 LYS A N 1
ATOM 791 C CA . LYS A 1 103 ? -7.749 1.735 16.415 1.00 96.62 103 LYS A CA 1
ATOM 792 C C . LYS A 1 103 ? -7.676 3.235 16.123 1.00 96.62 103 LYS A C 1
ATOM 794 O O . LYS A 1 103 ? -8.657 3.964 16.244 1.00 96.62 103 LYS A O 1
ATOM 799 N N . LYS A 1 104 ? -6.498 3.702 15.704 1.00 94.75 104 LYS A N 1
ATOM 800 C CA . LYS A 1 104 ? -6.320 5.086 15.248 1.00 94.75 104 LYS A CA 1
ATOM 801 C C . LYS A 1 104 ? -7.309 5.397 14.112 1.00 94.75 104 LYS A C 1
ATOM 803 O O . LYS A 1 104 ? -7.456 4.569 13.220 1.00 94.75 104 LYS A O 1
ATOM 808 N N . GLY A 1 105 ? -7.938 6.573 14.173 1.00 93.25 105 GLY A N 1
ATOM 809 C CA . GLY A 1 105 ? -8.976 7.002 13.226 1.00 93.25 105 GLY A CA 1
ATOM 810 C C . GLY A 1 105 ? -10.382 6.499 13.564 1.00 93.25 105 GLY A C 1
ATOM 811 O O . GLY A 1 105 ? -11.316 6.759 12.824 1.00 93.25 105 GLY A O 1
ATOM 812 N N . PHE A 1 106 ? -10.555 5.804 14.692 1.00 95.94 106 PHE A N 1
ATOM 813 C CA . PHE A 1 106 ? -11.857 5.349 15.168 1.00 95.94 106 PHE A CA 1
ATOM 814 C C . PHE A 1 106 ? -12.158 5.903 16.562 1.00 95.94 106 PHE A C 1
ATOM 816 O O . PHE A 1 106 ? -11.254 6.121 17.373 1.00 95.94 106 PHE A O 1
ATOM 823 N N . GLU A 1 107 ? -13.442 6.073 16.863 1.00 94.31 107 GLU A N 1
ATOM 824 C CA . GLU A 1 107 ? -13.944 6.502 18.167 1.00 94.31 107 GLU A CA 1
ATOM 825 C C . GLU A 1 107 ? -14.989 5.525 18.736 1.00 94.31 107 GLU A C 1
ATOM 827 O O . GLU A 1 107 ? -15.651 4.813 17.970 1.00 94.31 107 GLU A O 1
ATOM 832 N N . PRO A 1 108 ? -15.153 5.454 20.073 1.00 94.62 108 PRO A N 1
ATOM 833 C CA . PRO A 1 108 ? -16.063 4.499 20.698 1.00 94.62 108 PRO A CA 1
ATOM 834 C C . PRO A 1 108 ? -17.503 4.660 20.212 1.00 94.62 108 PRO A C 1
ATOM 836 O O . PRO A 1 108 ? -18.028 5.776 20.149 1.00 94.62 108 PRO A O 1
ATOM 839 N N . PHE A 1 109 ? -18.176 3.546 19.915 1.00 92.56 109 PHE A N 1
ATOM 840 C CA . PHE A 1 109 ? -19.591 3.594 19.578 1.00 92.56 109 PHE A CA 1
ATOM 841 C C . PHE A 1 109 ? -20.442 3.760 20.855 1.00 92.56 109 PHE A C 1
ATOM 843 O O . PHE A 1 109 ? -20.269 2.992 21.802 1.00 92.56 109 PHE A O 1
ATOM 850 N N . PRO A 1 110 ? -21.388 4.722 20.926 1.00 89.12 110 PRO A N 1
ATOM 851 C CA . PRO A 1 110 ? -22.069 5.057 22.184 1.00 89.12 110 PRO A CA 1
ATOM 852 C C . PRO A 1 110 ? -22.849 3.912 22.842 1.00 89.12 110 PRO A C 1
ATOM 854 O O . PRO A 1 110 ? -23.050 3.925 24.054 1.00 89.12 110 PRO A O 1
ATOM 857 N N . SER A 1 111 ? -23.325 2.946 22.054 1.00 88.06 111 SER A N 1
ATOM 858 C CA . SER A 1 111 ? -24.153 1.833 22.530 1.00 88.06 111 SER A CA 1
ATOM 859 C C . SER A 1 111 ? -23.419 0.496 22.630 1.00 88.06 111 SER A C 1
ATOM 861 O O . SER A 1 111 ? -24.007 -0.456 23.137 1.00 88.06 111 SER A O 1
ATOM 863 N N . ASP A 1 112 ? -22.183 0.396 22.135 1.00 86.88 112 ASP A N 1
ATOM 864 C CA . ASP A 1 112 ? -21.412 -0.849 22.149 1.00 86.88 112 ASP A CA 1
ATOM 865 C C . ASP A 1 112 ? -19.910 -0.556 22.224 1.00 86.88 112 ASP A C 1
ATOM 867 O O . ASP A 1 112 ? -19.317 -0.034 21.285 1.00 86.88 112 ASP A O 1
ATOM 871 N N . ASN A 1 113 ? -19.284 -0.911 23.345 1.00 83.25 113 ASN A N 1
ATOM 872 C CA . ASN A 1 113 ? -17.855 -0.705 23.572 1.00 83.25 113 ASN A CA 1
ATOM 873 C C . ASN A 1 113 ? -16.962 -1.759 22.893 1.00 83.25 113 ASN A C 1
ATOM 875 O O . ASN A 1 113 ? -15.742 -1.669 23.012 1.00 83.25 113 ASN A O 1
ATOM 879 N N . HIS A 1 114 ? -17.536 -2.744 22.197 1.00 88.88 114 HIS A N 1
ATOM 880 C CA . HIS A 1 114 ? -16.784 -3.721 21.405 1.00 88.88 114 HIS A CA 1
ATOM 881 C C . HIS A 1 114 ? -16.554 -3.263 19.964 1.00 88.88 114 HIS A C 1
ATOM 883 O O . HIS A 1 114 ? -15.763 -3.876 19.247 1.00 88.88 114 HIS A O 1
ATOM 889 N N . ILE A 1 115 ? -17.238 -2.199 19.541 1.00 92.19 115 ILE A N 1
ATOM 890 C CA . ILE A 1 115 ? -17.200 -1.660 18.186 1.00 92.19 115 ILE A CA 1
ATOM 891 C C . ILE A 1 115 ? -16.795 -0.192 18.273 1.00 92.19 115 ILE A C 1
ATOM 893 O O . ILE A 1 115 ? -17.244 0.550 19.149 1.00 92.19 115 ILE A O 1
ATOM 897 N N . CYS A 1 116 ? -15.962 0.247 17.339 1.00 96.00 116 CYS A N 1
ATOM 898 C CA . CYS A 1 116 ? -15.681 1.662 17.160 1.00 96.00 116 CYS A CA 1
ATOM 899 C C . CYS A 1 116 ? -16.213 2.118 15.806 1.00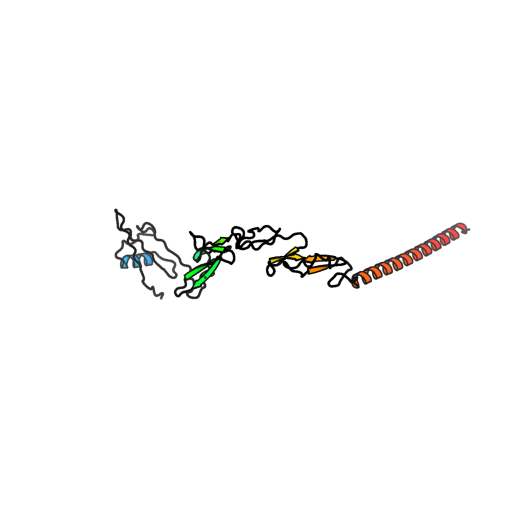 96.00 116 CYS A C 1
ATOM 901 O O . CYS A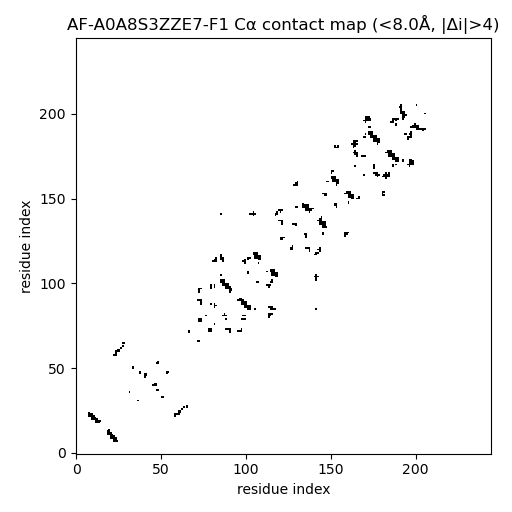 1 116 ? -16.223 1.351 14.844 1.00 96.00 116 CYS A O 1
ATOM 903 N N . ARG A 1 117 ? -16.684 3.362 15.731 1.00 94.94 117 ARG A N 1
ATOM 904 C CA . ARG A 1 117 ? -17.048 3.975 14.452 1.00 94.94 117 ARG A CA 1
ATOM 905 C C . ARG A 1 117 ? -15.884 4.777 13.912 1.00 94.94 117 ARG A C 1
ATOM 907 O O . ARG A 1 117 ? -15.056 5.271 14.671 1.00 94.94 117 ARG A O 1
ATOM 914 N N . ASP A 1 118 ? -15.852 4.876 12.599 1.00 95.94 118 ASP A N 1
ATOM 915 C CA . ASP A 1 118 ? -14.911 5.718 11.886 1.00 95.94 118 ASP A CA 1
ATOM 916 C C . ASP A 1 118 ? -15.091 7.191 12.280 1.00 95.94 118 ASP A C 1
ATOM 918 O O . ASP A 1 118 ? -16.223 7.655 12.460 1.00 95.94 118 ASP A O 1
ATOM 922 N N . ILE A 1 119 ? -13.980 7.901 12.463 1.00 93.38 119 ILE A N 1
ATOM 923 C CA . ILE A 1 119 ? -13.987 9.344 12.696 1.00 93.38 119 ILE A CA 1
ATOM 924 C C . ILE A 1 119 ? -14.045 10.013 11.330 1.00 93.38 119 ILE A C 1
ATOM 926 O O . ILE A 1 119 ? -13.113 9.874 10.558 1.00 93.38 119 ILE A O 1
ATOM 930 N N . ASP A 1 120 ? -15.093 10.791 11.062 1.00 92.00 120 ASP A N 1
ATOM 931 C CA . ASP A 1 120 ? -15.153 11.576 9.827 1.00 92.00 120 ASP A CA 1
ATOM 932 C C . ASP A 1 120 ? -14.254 12.815 9.943 1.00 92.00 120 ASP A C 1
ATOM 934 O O . ASP A 1 120 ? -14.663 13.861 10.466 1.00 92.00 120 ASP A O 1
ATOM 938 N N . GLU A 1 121 ? -13.008 12.710 9.473 1.00 90.19 121 GLU A N 1
ATOM 939 C CA . GLU A 1 121 ? -12.070 13.835 9.516 1.00 90.19 121 GLU A CA 1
ATOM 940 C C . GLU A 1 121 ? -12.471 14.982 8.573 1.00 90.19 121 GLU A C 1
ATOM 942 O O . GLU A 1 121 ? -12.061 16.130 8.790 1.00 90.19 121 GLU A O 1
ATOM 947 N N . CYS A 1 122 ? -13.318 14.706 7.575 1.00 89.69 122 CYS A N 1
ATOM 948 C CA . CYS A 1 122 ? -13.801 15.678 6.598 1.00 89.69 122 CYS A CA 1
ATOM 949 C C . CYS A 1 122 ? -15.033 16.470 7.074 1.00 89.69 122 CYS A C 1
ATOM 951 O O . CYS A 1 122 ? -15.311 17.541 6.529 1.00 89.69 122 CYS A O 1
ATOM 953 N N . ALA A 1 123 ? -15.769 15.989 8.082 1.00 88.81 123 ALA A N 1
ATOM 954 C CA . ALA A 1 123 ? -16.983 16.640 8.584 1.00 88.81 123 ALA A CA 1
ATOM 955 C C . ALA A 1 123 ? -16.726 17.991 9.275 1.00 88.81 123 ALA A C 1
ATOM 957 O O . ALA A 1 123 ? -17.606 18.855 9.296 1.00 88.81 123 ALA A O 1
ATOM 958 N N . ASN A 1 124 ? -15.531 18.200 9.836 1.00 76.38 124 ASN A N 1
ATOM 959 C CA . ASN A 1 124 ? -15.192 19.413 10.575 1.00 76.38 124 ASN A CA 1
ATOM 960 C C . ASN A 1 124 ? -14.095 20.215 9.868 1.00 76.38 124 ASN A C 1
ATOM 962 O O . ASN A 1 124 ? -12.993 19.737 9.620 1.00 76.38 124 ASN A O 1
ATOM 966 N N . ASN A 1 125 ? -14.346 21.504 9.631 1.00 65.12 125 ASN A N 1
ATOM 967 C CA . ASN A 1 125 ? -13.383 22.376 8.947 1.00 65.12 125 ASN A CA 1
ATOM 968 C C . ASN A 1 125 ? -12.091 22.618 9.759 1.00 65.12 125 ASN A C 1
ATOM 970 O O . ASN A 1 125 ? -11.082 23.039 9.209 1.00 65.12 125 ASN A O 1
ATOM 974 N N . ALA A 1 126 ? -12.114 22.346 11.070 1.00 64.31 126 ALA A N 1
ATOM 975 C CA . ALA A 1 126 ? -10.936 22.395 11.938 1.00 64.31 126 ALA A CA 1
ATOM 976 C C . ALA A 1 126 ? -10.004 21.174 11.773 1.00 64.31 126 ALA A C 1
ATOM 978 O O . ALA A 1 126 ? -8.843 21.244 12.173 1.00 64.31 126 ALA A O 1
ATOM 979 N N . THR A 1 127 ? -10.506 20.075 11.197 1.00 63.41 127 THR A N 1
ATOM 980 C CA . THR A 1 127 ? -9.767 18.835 10.897 1.00 63.41 127 THR A CA 1
ATOM 981 C C . THR A 1 127 ? -9.606 18.589 9.398 1.00 63.41 127 THR A C 1
ATOM 983 O O . THR A 1 127 ? -8.852 17.705 9.010 1.00 63.41 127 THR A O 1
ATOM 986 N N . ASN A 1 128 ? -10.260 19.378 8.541 1.00 65.56 128 ASN A N 1
ATOM 987 C CA . ASN A 1 128 ? -10.017 19.346 7.106 1.00 65.56 128 ASN A CA 1
ATOM 988 C C . ASN A 1 128 ? -8.639 19.958 6.804 1.00 65.56 128 ASN A C 1
ATOM 990 O O . ASN A 1 128 ? -8.477 21.173 6.692 1.00 65.56 128 ASN A O 1
ATOM 994 N N . PHE A 1 129 ? -7.627 19.097 6.722 1.00 73.44 129 PHE A N 1
ATOM 995 C CA . PHE A 1 129 ? -6.240 19.488 6.472 1.00 73.44 129 PHE A CA 1
ATOM 996 C C . PHE A 1 129 ? -5.894 19.580 4.982 1.00 73.44 129 PHE A C 1
ATOM 998 O O . PHE A 1 129 ? -4.744 19.877 4.667 1.00 73.44 129 PHE A O 1
ATOM 1005 N N . CYS A 1 130 ? -6.837 19.304 4.077 1.00 83.31 130 CYS A N 1
ATOM 1006 C CA . CYS A 1 130 ? -6.557 19.252 2.648 1.00 83.31 130 CYS A CA 1
ATOM 1007 C C . CYS A 1 130 ? -6.354 20.668 2.059 1.00 83.31 130 CYS A C 1
ATOM 1009 O O . CYS A 1 130 ? -7.147 21.568 2.337 1.00 83.31 130 CYS A O 1
ATOM 1011 N N . PRO A 1 131 ? -5.304 20.903 1.253 1.00 79.75 131 PRO A N 1
ATOM 1012 C CA . PRO A 1 131 ? -5.019 22.183 0.626 1.00 79.75 131 PRO A CA 1
ATOM 1013 C C . PRO A 1 131 ? -5.977 22.402 -0.533 1.00 79.75 131 PRO A C 1
ATOM 1015 O O . PRO A 1 131 ? -6.303 21.465 -1.258 1.00 79.75 131 PRO A O 1
ATOM 1018 N N . GLU A 1 132 ? -6.347 23.647 -0.790 1.00 75.19 132 GLU A N 1
ATOM 1019 C CA . GLU A 1 132 ? -7.038 23.991 -2.030 1.00 75.19 132 GLU A CA 1
ATOM 1020 C C . GLU A 1 132 ? -6.153 23.641 -3.247 1.00 75.19 132 GLU A C 1
ATOM 1022 O O . GLU A 1 132 ? -4.959 23.965 -3.234 1.00 75.19 132 GLU A O 1
ATOM 1027 N N . PRO A 1 133 ? -6.684 22.986 -4.302 1.00 74.62 133 PRO A N 1
ATOM 1028 C CA . PRO A 1 133 ? -8.095 22.658 -4.565 1.00 74.62 133 PRO A CA 1
ATOM 1029 C C . PRO A 1 133 ? -8.525 21.229 -4.155 1.00 74.62 133 PRO A C 1
ATOM 1031 O O . PRO A 1 133 ? -9.580 20.755 -4.583 1.00 74.62 133 PRO A O 1
ATOM 1034 N N . SER A 1 134 ? -7.702 20.487 -3.408 1.00 83.00 134 SER A N 1
ATOM 1035 C CA . SER A 1 134 ? -8.006 19.103 -3.024 1.00 83.00 134 SER A CA 1
ATOM 1036 C C . SER A 1 134 ? -9.189 19.037 -2.055 1.00 83.00 134 SER A C 1
ATOM 1038 O O . SER A 1 134 ? -9.221 19.698 -1.017 1.00 83.00 134 SER A O 1
ATOM 1040 N N . LYS A 1 135 ? -10.180 18.209 -2.395 1.00 87.00 135 LYS A N 1
ATOM 1041 C CA . LYS A 1 135 ? -11.350 17.965 -1.551 1.00 87.00 135 LYS A CA 1
ATOM 1042 C C . LYS A 1 135 ? -11.105 16.740 -0.676 1.00 87.00 135 LYS A C 1
ATOM 1044 O O . LYS A 1 135 ? -10.796 15.680 -1.207 1.00 87.00 135 LYS A O 1
ATOM 1049 N N . CYS A 1 136 ? -11.298 16.882 0.632 1.00 89.69 136 CYS A N 1
ATOM 1050 C CA . CYS A 1 136 ? -11.203 15.781 1.590 1.00 89.69 136 CYS A CA 1
ATOM 1051 C C . CYS A 1 136 ? -12.174 14.642 1.253 1.00 89.69 136 CYS A C 1
ATOM 1053 O O . CYS A 1 136 ? -13.342 14.888 0.927 1.00 89.69 136 CYS A O 1
ATOM 1055 N N . ILE A 1 137 ? -11.683 13.407 1.350 1.00 91.44 137 ILE A N 1
ATOM 1056 C CA . ILE A 1 137 ? -12.460 12.178 1.200 1.00 91.44 137 ILE A CA 1
ATOM 1057 C C . ILE A 1 137 ? -12.227 11.317 2.444 1.00 91.44 137 ILE A C 1
ATOM 1059 O O . ILE A 1 137 ? -11.094 10.936 2.724 1.00 91.44 137 ILE A O 1
ATOM 1063 N N . ASN A 1 138 ? -13.299 10.993 3.168 1.00 91.88 138 ASN A N 1
ATOM 1064 C CA . ASN A 1 138 ? -13.262 10.145 4.360 1.00 91.88 138 ASN A CA 1
ATOM 1065 C C . ASN A 1 138 ? -13.228 8.653 3.978 1.00 91.88 138 ASN A C 1
ATOM 1067 O O . ASN A 1 138 ? -14.194 7.917 4.174 1.00 91.88 138 ASN A O 1
ATOM 1071 N N . ASP A 1 139 ? -12.159 8.258 3.291 1.00 90.81 139 ASP A N 1
ATOM 1072 C CA . ASP A 1 139 ? -11.898 6.891 2.849 1.00 90.81 139 ASP A CA 1
ATOM 1073 C C . ASP A 1 139 ? -10.377 6.693 2.710 1.00 90.81 139 ASP A C 1
ATOM 1075 O O . ASP A 1 139 ? -9.699 7.591 2.180 1.00 90.81 139 ASP A O 1
ATOM 1079 N N . PRO A 1 140 ? -9.820 5.548 3.157 1.00 93.25 140 PRO A N 1
ATOM 1080 C CA . PRO A 1 140 ? -10.494 4.374 3.741 1.00 93.25 140 PRO A CA 1
ATOM 1081 C C . PRO A 1 140 ? -10.780 4.498 5.252 1.00 93.25 140 PRO A C 1
ATOM 1083 O O . PRO A 1 140 ? -10.091 5.266 5.915 1.00 93.25 140 PRO A O 1
ATOM 1086 N N . PRO A 1 141 ? -11.686 3.679 5.834 1.00 93.94 141 PRO A N 1
ATOM 1087 C CA . PRO A 1 141 ? -12.001 3.717 7.266 1.00 93.94 141 PRO A CA 1
ATOM 1088 C C . PRO A 1 141 ? -10.765 3.672 8.178 1.00 93.94 141 PRO A C 1
ATOM 1090 O O . PRO A 1 141 ? -9.860 2.851 7.995 1.00 93.94 141 PRO A O 1
ATOM 1093 N N . GLY A 1 142 ? -10.764 4.523 9.197 1.00 92.25 142 GLY A N 1
ATOM 1094 C CA . GLY A 1 142 ? -9.648 4.824 10.086 1.00 92.25 142 GLY A CA 1
ATOM 1095 C C . GLY A 1 142 ? -8.716 5.909 9.546 1.00 92.25 142 GLY A C 1
ATOM 1096 O O . GLY A 1 142 ? -7.637 6.120 10.114 1.00 92.25 142 GLY A O 1
ATOM 1097 N N . SER A 1 143 ? -9.060 6.524 8.413 1.00 91.38 143 SER A N 1
ATOM 1098 C CA . SER A 1 143 ? -8.263 7.545 7.750 1.00 91.38 143 SER A CA 1
ATOM 1099 C C . SER A 1 143 ? -9.079 8.352 6.734 1.00 91.38 143 SER A C 1
ATOM 1101 O O . SER A 1 143 ? -10.227 8.060 6.420 1.00 91.38 143 SER A O 1
ATOM 1103 N N . PHE A 1 144 ? -8.403 9.324 6.129 1.00 89.44 144 PHE A N 1
ATOM 1104 C CA . PHE A 1 144 ? -8.928 10.160 5.066 1.00 89.44 144 PHE A CA 1
ATOM 1105 C C . PHE A 1 144 ? -7.858 10.378 3.997 1.00 89.44 144 PHE A C 1
ATOM 1107 O O . PHE A 1 144 ? -6.652 10.238 4.234 1.00 89.44 144 PHE A O 1
ATOM 1114 N N . THR A 1 145 ? -8.297 10.761 2.804 1.00 88.06 145 THR A N 1
ATOM 1115 C CA . THR A 1 145 ? -7.431 11.081 1.674 1.00 88.06 145 THR A CA 1
ATOM 1116 C C . THR A 1 145 ? -7.667 12.507 1.181 1.00 88.06 145 THR A C 1
ATOM 1118 O O . THR A 1 145 ? -8.795 12.992 1.085 1.00 88.06 145 THR A O 1
ATOM 1121 N N . CYS A 1 146 ? -6.566 13.183 0.848 1.00 89.00 146 CYS A N 1
ATOM 1122 C CA . CYS A 1 146 ? -6.555 14.452 0.124 1.00 89.00 146 CYS A CA 1
ATOM 1123 C C . CYS A 1 146 ? -5.998 14.174 -1.282 1.00 89.00 146 CYS A C 1
ATOM 1125 O O . CYS A 1 146 ? -4.775 14.153 -1.453 1.00 89.00 146 CYS A O 1
ATOM 1127 N N . PRO A 1 147 ? -6.844 13.870 -2.281 1.00 88.25 147 PRO A N 1
ATOM 1128 C CA . PRO A 1 147 ? -6.375 13.582 -3.628 1.00 88.25 147 PRO A CA 1
ATOM 1129 C C . PRO A 1 147 ? -5.734 14.828 -4.244 1.00 88.25 147 PRO A C 1
ATOM 1131 O O . PRO A 1 147 ? -6.349 15.893 -4.317 1.00 88.25 147 PRO A O 1
ATOM 1134 N N . CYS A 1 148 ? -4.496 14.675 -4.703 1.00 88.75 148 CYS A N 1
ATOM 1135 C CA . CYS A 1 148 ? -3.784 15.692 -5.465 1.00 88.75 148 CYS A CA 1
ATOM 1136 C C . CYS A 1 148 ? -3.927 15.443 -6.973 1.00 88.75 148 CYS A C 1
ATOM 1138 O O . CYS A 1 148 ? -4.376 14.378 -7.403 1.00 88.75 148 CYS A O 1
ATOM 1140 N N . ASN A 1 149 ? -3.548 16.438 -7.776 1.00 88.56 149 ASN A N 1
ATOM 1141 C CA . ASN A 1 149 ? -3.548 16.312 -9.231 1.00 88.56 149 ASN A CA 1
ATOM 1142 C C . ASN A 1 149 ? -2.523 15.267 -9.705 1.00 88.56 149 ASN A C 1
ATOM 1144 O O . ASN A 1 149 ? -1.644 14.843 -8.956 1.00 88.56 149 ASN A O 1
ATOM 1148 N N . GLU A 1 150 ? -2.622 14.867 -10.973 1.00 86.88 150 GLU A N 1
ATOM 1149 C CA . GLU A 1 150 ? -1.675 13.933 -11.586 1.00 86.88 150 GLU A CA 1
ATOM 1150 C C . GLU A 1 150 ? -0.221 14.423 -11.442 1.00 86.88 150 GLU A C 1
ATOM 1152 O O . GLU A 1 150 ? 0.072 15.606 -11.624 1.00 86.88 150 GLU A O 1
ATOM 1157 N N . GLY A 1 151 ? 0.683 13.510 -11.070 1.00 86.88 151 GLY A N 1
ATOM 1158 C CA . GLY A 1 151 ? 2.079 13.829 -10.750 1.00 86.88 151 GLY A CA 1
ATOM 1159 C C . GLY A 1 151 ? 2.282 14.456 -9.367 1.00 86.88 151 GLY A C 1
ATOM 1160 O O . GLY A 1 151 ? 3.377 14.890 -9.044 1.00 86.88 151 GLY A O 1
ATOM 1161 N N . GLN A 1 152 ? 1.266 14.533 -8.512 1.00 89.38 152 GLN A N 1
ATOM 1162 C CA . GLN A 1 152 ? 1.424 15.062 -7.158 1.00 89.38 152 GLN A CA 1
ATOM 1163 C C . GLN A 1 152 ? 1.036 14.043 -6.095 1.00 89.38 152 GLN A C 1
ATOM 1165 O O . GLN A 1 152 ? 0.233 13.140 -6.321 1.00 89.38 152 GLN A O 1
ATOM 1170 N N . TYR A 1 153 ? 1.587 14.224 -4.899 1.00 88.25 153 TYR A N 1
ATOM 1171 C CA . TYR A 1 153 ? 1.217 13.462 -3.717 1.00 88.25 153 TYR A CA 1
ATOM 1172 C C . TYR A 1 153 ? 0.892 14.379 -2.539 1.00 88.25 153 TYR A C 1
ATOM 1174 O O . TYR A 1 153 ? 1.315 15.537 -2.480 1.00 88.25 153 TYR A O 1
ATOM 1182 N N . TRP A 1 154 ? 0.152 13.828 -1.579 1.00 86.56 154 TRP A N 1
ATOM 1183 C CA . TRP A 1 154 ? -0.183 14.506 -0.334 1.00 86.56 154 TRP A CA 1
ATOM 1184 C C . TRP A 1 154 ? 1.007 14.515 0.637 1.00 86.56 154 TRP A C 1
ATOM 1186 O O . TRP A 1 154 ? 1.320 13.485 1.240 1.00 86.56 154 TRP A O 1
ATOM 1196 N N . ASP A 1 155 ? 1.672 15.663 0.798 1.00 86.31 155 ASP A N 1
ATOM 1197 C CA . ASP A 1 155 ? 2.726 15.848 1.800 1.00 86.31 155 ASP A CA 1
ATOM 1198 C C . ASP A 1 155 ? 2.100 16.205 3.152 1.00 86.31 155 ASP A C 1
ATOM 1200 O O . ASP A 1 155 ? 1.759 17.358 3.423 1.00 86.31 155 ASP A O 1
ATOM 1204 N N . THR A 1 156 ? 1.979 15.209 4.031 1.00 81.81 156 THR A N 1
ATOM 1205 C CA . THR A 1 156 ? 1.394 15.375 5.368 1.00 81.81 156 THR A CA 1
ATOM 1206 C C . THR A 1 156 ? 2.166 16.349 6.260 1.00 81.81 156 THR A C 1
ATOM 1208 O O . THR A 1 156 ? 1.574 16.911 7.178 1.00 81.81 156 THR A O 1
ATOM 1211 N N . ASN A 1 157 ? 3.471 16.546 6.028 1.00 83.88 157 ASN A N 1
ATOM 1212 C CA . ASN A 1 157 ? 4.294 17.428 6.862 1.00 83.88 157 ASN A CA 1
ATOM 1213 C C . ASN A 1 157 ? 4.043 18.895 6.516 1.00 83.88 157 ASN A C 1
ATOM 1215 O O . ASN A 1 157 ? 3.806 19.716 7.401 1.00 83.88 157 ASN A O 1
ATOM 1219 N N . ASN A 1 158 ? 4.069 19.212 5.221 1.00 84.12 158 ASN A N 1
ATOM 1220 C CA . ASN A 1 158 ? 3.855 20.575 4.736 1.00 84.12 158 ASN A CA 1
ATOM 1221 C C . ASN A 1 158 ? 2.377 20.906 4.508 1.00 84.12 158 ASN A C 1
ATOM 1223 O O . ASN A 1 158 ? 2.038 22.076 4.339 1.00 84.12 158 ASN A O 1
ATOM 1227 N N . ARG A 1 159 ? 1.499 19.897 4.550 1.00 82.69 159 ARG A N 1
ATOM 1228 C CA . ARG A 1 159 ? 0.065 19.997 4.257 1.00 82.69 159 ARG A CA 1
ATOM 1229 C C . ARG A 1 159 ? -0.200 20.620 2.885 1.00 82.69 159 ARG A C 1
ATOM 1231 O O . ARG A 1 159 ? -1.043 21.500 2.737 1.00 82.69 159 ARG A O 1
ATOM 1238 N N . THR A 1 160 ? 0.536 20.162 1.876 1.00 86.38 160 THR A N 1
ATOM 1239 C CA . THR A 1 160 ? 0.422 20.631 0.490 1.00 86.38 160 THR A CA 1
ATOM 1240 C C . THR A 1 160 ? 0.485 19.469 -0.501 1.00 86.38 160 THR A C 1
ATOM 1242 O O . THR A 1 160 ? 0.978 18.385 -0.189 1.00 86.38 160 THR A O 1
ATOM 1245 N N . CYS A 1 161 ? -0.018 19.695 -1.717 1.00 88.25 161 CYS A N 1
ATOM 1246 C CA . CYS A 1 161 ? 0.225 18.794 -2.839 1.00 88.25 161 CYS A CA 1
ATOM 1247 C C . CYS A 1 161 ? 1.612 19.081 -3.419 1.00 88.25 161 CYS A C 1
ATOM 1249 O O . CYS A 1 161 ? 1.838 20.141 -4.008 1.00 88.25 161 CYS A O 1
ATOM 1251 N N . ALA A 1 162 ? 2.544 18.151 -3.225 1.00 88.31 162 ALA A N 1
ATOM 1252 C CA . ALA A 1 162 ? 3.916 18.255 -3.707 1.00 88.31 162 ALA A CA 1
ATOM 1253 C C . ALA A 1 162 ? 4.100 17.426 -4.982 1.00 88.31 162 ALA A C 1
ATOM 1255 O O . ALA A 1 162 ? 3.450 16.397 -5.150 1.00 88.31 162 ALA A O 1
ATOM 1256 N N . ALA A 1 163 ? 4.989 17.870 -5.875 1.00 91.25 163 ALA A N 1
ATOM 1257 C CA . ALA A 1 163 ? 5.378 17.090 -7.047 1.00 91.25 163 ALA A CA 1
ATOM 1258 C C . ALA A 1 163 ? 6.008 15.763 -6.607 1.00 91.25 163 ALA A C 1
ATOM 1260 O O . ALA A 1 163 ? 6.883 15.739 -5.736 1.00 91.25 163 ALA A O 1
ATOM 1261 N N . ASP A 1 164 ? 5.551 14.667 -7.197 1.00 92.44 164 ASP A N 1
ATOM 1262 C CA . ASP A 1 164 ? 6.093 13.347 -6.925 1.00 92.44 164 ASP A CA 1
ATOM 1263 C C . ASP A 1 164 ? 7.455 13.135 -7.599 1.00 92.44 164 ASP A C 1
ATOM 1265 O O . ASP A 1 164 ? 7.949 13.961 -8.374 1.00 92.44 164 ASP A O 1
ATOM 1269 N N . GLY A 1 165 ? 8.085 11.999 -7.300 1.00 92.81 165 GLY A N 1
ATOM 1270 C CA . GLY A 1 165 ? 9.384 11.675 -7.882 1.00 92.81 165 GLY A CA 1
ATOM 1271 C C . GLY A 1 165 ? 9.368 11.481 -9.406 1.00 92.81 165 GLY A C 1
ATOM 1272 O O . GLY A 1 165 ? 10.420 11.579 -10.031 1.00 92.81 165 GLY A O 1
ATOM 1273 N N . CYS A 1 166 ? 8.207 11.244 -10.025 1.00 94.69 166 CYS A N 1
ATOM 1274 C CA . CYS A 1 166 ? 8.088 10.996 -11.463 1.00 94.69 166 CYS A CA 1
ATOM 1275 C C . CYS A 1 166 ? 7.711 12.227 -12.291 1.00 94.69 166 CYS A C 1
ATOM 1277 O O . CYS A 1 166 ? 7.860 12.192 -13.513 1.00 94.69 166 CYS A O 1
ATOM 1279 N N . THR A 1 167 ? 7.303 13.326 -11.656 1.00 93.38 167 THR A N 1
ATOM 1280 C CA . THR A 1 167 ? 6.895 14.575 -12.320 1.00 93.38 167 THR A CA 1
ATOM 1281 C C . THR A 1 167 ? 7.961 15.106 -13.274 1.00 93.38 167 THR A C 1
ATOM 1283 O O . THR A 1 167 ? 7.656 15.587 -14.362 1.00 93.38 167 THR A O 1
ATOM 1286 N N . ALA A 1 168 ? 9.233 14.992 -12.889 1.00 91.44 168 ALA A N 1
ATOM 1287 C CA . ALA A 1 168 ? 10.363 15.444 -13.697 1.00 91.44 168 ALA A CA 1
ATOM 1288 C C . ALA A 1 168 ? 10.771 14.453 -14.806 1.00 91.44 168 ALA A C 1
ATOM 1290 O O . ALA A 1 168 ? 11.778 14.681 -15.471 1.00 91.44 168 ALA A O 1
ATOM 1291 N N . MET A 1 169 ? 10.028 13.354 -14.989 1.00 93.44 169 MET A N 1
ATOM 1292 C CA . MET A 1 169 ? 10.338 12.257 -15.914 1.00 93.44 169 MET A CA 1
ATOM 1293 C C . MET A 1 169 ? 11.803 11.783 -15.804 1.00 93.44 169 MET A C 1
ATOM 1295 O O . MET A 1 169 ? 12.555 11.842 -16.777 1.00 93.44 169 MET A O 1
ATOM 1299 N N . PRO A 1 170 ? 12.246 11.319 -14.620 1.00 94.81 170 PRO A N 1
ATOM 1300 C CA . PRO A 1 170 ? 13.660 11.029 -14.376 1.00 94.81 170 PRO A CA 1
ATOM 1301 C C . PRO A 1 170 ? 14.188 9.803 -15.142 1.00 94.81 170 PRO A C 1
ATOM 1303 O O . PRO A 1 170 ? 15.389 9.707 -15.389 1.00 94.81 170 PRO A O 1
ATOM 1306 N N . CYS A 1 171 ? 13.322 8.857 -15.515 1.00 97.19 171 CYS A N 1
ATOM 1307 C CA . CYS A 1 171 ? 13.714 7.632 -16.212 1.00 97.19 171 CYS A CA 1
ATOM 1308 C C . CYS A 1 171 ? 13.839 7.886 -17.719 1.00 97.19 171 CYS A C 1
ATOM 1310 O O . CYS A 1 171 ? 12.841 8.169 -18.377 1.00 97.19 171 CYS A O 1
ATOM 1312 N N . LYS A 1 172 ? 15.043 7.739 -18.285 1.00 96.50 172 LYS A N 1
ATOM 1313 C CA . LYS A 1 172 ? 15.288 8.010 -19.712 1.00 96.50 172 LYS A CA 1
ATOM 1314 C C . LYS A 1 172 ? 14.694 6.943 -20.626 1.00 96.50 172 LYS A C 1
ATOM 1316 O O . LYS A 1 172 ? 13.955 7.260 -21.551 1.00 96.50 172 LYS A O 1
ATOM 1321 N N . ASN A 1 173 ? 15.021 5.679 -20.361 1.00 96.25 173 ASN A N 1
ATOM 1322 C CA . ASN A 1 173 ? 14.613 4.535 -21.181 1.00 96.25 173 ASN A CA 1
ATOM 1323 C C . ASN A 1 173 ? 13.867 3.495 -20.345 1.00 96.25 173 ASN A C 1
ATOM 1325 O O . ASN A 1 173 ? 14.212 2.312 -20.310 1.00 96.25 173 ASN A O 1
ATOM 1329 N N . GLY A 1 174 ? 12.851 3.950 -19.623 1.00 96.12 174 GLY A N 1
ATOM 1330 C CA . GLY A 1 174 ? 12.088 3.100 -18.728 1.00 96.12 174 GLY A CA 1
ATOM 1331 C C . GLY A 1 174 ? 10.802 3.752 -18.261 1.00 96.12 174 GLY A C 1
ATOM 1332 O O . GLY A 1 174 ? 10.479 4.879 -18.627 1.00 96.12 174 GLY A O 1
ATOM 1333 N N . VAL A 1 175 ? 10.076 3.017 -17.431 1.00 96.75 175 VAL A N 1
ATOM 1334 C CA . VAL A 1 175 ? 8.844 3.481 -16.794 1.00 96.75 175 VAL A CA 1
ATOM 1335 C C . VAL A 1 175 ? 9.163 3.922 -15.369 1.00 96.75 175 VAL A C 1
ATOM 1337 O O . VAL A 1 175 ? 9.834 3.193 -14.633 1.00 96.75 175 VAL A O 1
ATOM 1340 N N . CYS A 1 176 ? 8.690 5.109 -14.992 1.00 96.06 176 CYS A N 1
ATOM 1341 C CA . CYS A 1 176 ? 8.859 5.664 -13.653 1.00 96.06 176 CYS A CA 1
ATOM 1342 C C . CYS A 1 176 ? 7.740 5.213 -12.710 1.00 96.06 176 CYS A C 1
ATOM 1344 O O . CYS A 1 176 ? 6.576 5.161 -13.102 1.00 96.06 176 CYS A O 1
ATOM 1346 N N . PHE A 1 177 ? 8.098 4.925 -11.459 1.00 94.44 177 PHE A N 1
ATOM 1347 C CA . PHE A 1 177 ? 7.174 4.593 -10.380 1.00 94.44 177 PHE A CA 1
ATOM 1348 C C . PHE A 1 177 ? 7.467 5.465 -9.160 1.00 94.44 177 PHE A C 1
ATOM 1350 O O . PHE A 1 177 ? 8.538 5.353 -8.561 1.00 94.44 177 PHE A O 1
ATOM 1357 N N . SER A 1 178 ? 6.512 6.305 -8.768 1.00 92.19 178 SER A N 1
ATOM 1358 C CA . SER A 1 178 ? 6.605 7.101 -7.541 1.00 92.19 178 SER A CA 1
ATOM 1359 C C . SER A 1 178 ? 6.460 6.199 -6.315 1.00 92.19 178 SER A C 1
ATOM 1361 O O . SER A 1 178 ? 5.608 5.309 -6.270 1.00 92.19 178 SER A O 1
ATOM 1363 N N . LEU A 1 179 ? 7.302 6.409 -5.305 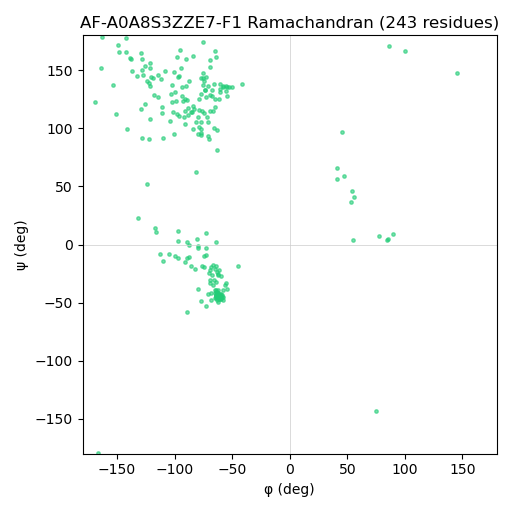1.00 89.56 179 LEU A N 1
ATOM 1364 C CA . LEU A 1 179 ? 7.334 5.593 -4.095 1.00 89.56 179 LEU A CA 1
ATOM 1365 C C . LEU A 1 179 ? 6.632 6.314 -2.941 1.00 89.56 179 LEU A C 1
ATOM 1367 O O . LEU A 1 179 ? 7.051 7.393 -2.532 1.00 89.56 179 LEU A O 1
ATOM 1371 N N . LYS A 1 180 ? 5.604 5.662 -2.378 1.00 81.88 180 LYS A N 1
ATOM 1372 C CA . LYS A 1 180 ? 4.957 5.991 -1.091 1.00 81.88 180 LYS A CA 1
ATOM 1373 C C . LYS A 1 180 ? 4.748 7.493 -0.837 1.00 81.88 180 LYS A C 1
ATOM 1375 O O . LYS A 1 180 ? 5.343 8.014 0.101 1.00 81.88 180 LYS A O 1
ATOM 1380 N N . ASN A 1 181 ? 3.901 8.159 -1.629 1.00 80.94 181 ASN A N 1
ATOM 1381 C CA . ASN A 1 181 ? 3.540 9.573 -1.435 1.00 80.94 181 ASN A CA 1
ATOM 1382 C C . ASN A 1 181 ? 4.760 10.425 -1.037 1.00 80.94 181 ASN A C 1
ATOM 1384 O O . ASN A 1 181 ? 4.806 10.997 0.051 1.00 80.94 181 ASN A O 1
ATOM 1388 N N . SER A 1 182 ? 5.801 10.392 -1.868 1.00 85.75 182 SER A N 1
ATOM 1389 C CA . SER A 1 182 ? 7.056 11.093 -1.614 1.00 85.75 182 SER A CA 1
ATOM 1390 C C . SER A 1 182 ? 7.714 11.521 -2.926 1.00 85.75 182 SER A C 1
ATOM 1392 O O . SER A 1 182 ? 7.311 11.105 -4.014 1.00 85.75 182 SER A O 1
ATOM 1394 N N . THR A 1 183 ? 8.780 12.313 -2.821 1.00 89.19 183 THR A N 1
ATOM 1395 C CA . THR A 1 183 ? 9.668 12.659 -3.942 1.00 89.19 183 THR A CA 1
ATOM 1396 C C . THR A 1 183 ? 10.569 11.501 -4.384 1.00 89.19 183 THR A C 1
ATOM 1398 O O . THR A 1 183 ? 11.322 11.636 -5.347 1.00 89.19 183 THR A O 1
ATOM 1401 N N . SER A 1 184 ? 10.522 10.354 -3.698 1.00 92.25 184 SER A N 1
ATOM 1402 C CA . SER A 1 184 ? 11.275 9.163 -4.094 1.00 92.25 184 SER A CA 1
ATOM 1403 C C . SER A 1 184 ? 10.593 8.460 -5.264 1.00 92.25 184 SER A C 1
ATOM 1405 O O . SER A 1 184 ? 9.368 8.353 -5.316 1.00 92.25 184 SER A O 1
ATOM 1407 N N . PHE A 1 185 ? 11.389 7.920 -6.180 1.00 94.94 185 PHE A N 1
ATOM 1408 C CA . PHE A 1 185 ? 10.910 7.165 -7.334 1.00 94.94 185 PHE A CA 1
ATOM 1409 C C . PHE A 1 185 ? 11.836 5.983 -7.625 1.00 94.94 185 PHE A C 1
ATOM 1411 O O . PHE A 1 185 ? 12.960 5.908 -7.128 1.00 94.94 185 PHE A O 1
ATOM 1418 N N . ALA A 1 186 ? 11.352 5.062 -8.449 1.00 95.88 186 ALA A N 1
ATOM 1419 C CA . ALA A 1 186 ? 12.128 3.974 -9.018 1.00 95.88 186 ALA A CA 1
ATOM 1420 C C . ALA A 1 186 ? 11.873 3.876 -10.524 1.00 95.88 186 ALA A C 1
ATOM 1422 O O . ALA A 1 186 ? 10.753 4.086 -10.991 1.00 95.88 186 ALA A O 1
ATOM 1423 N N . CYS A 1 187 ? 12.908 3.516 -11.279 1.00 97.62 187 CYS A N 1
ATOM 1424 C CA . CYS A 1 187 ? 12.806 3.274 -12.711 1.00 97.62 187 CYS A CA 1
ATOM 1425 C C . CYS A 1 187 ? 12.801 1.773 -12.999 1.00 97.62 187 CYS A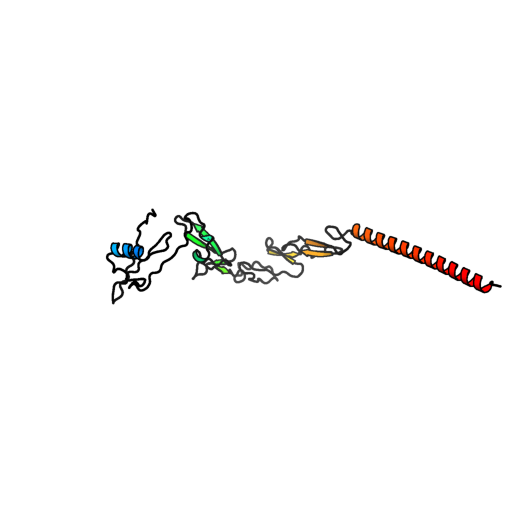 C 1
ATOM 1427 O O . CYS A 1 187 ? 13.685 1.041 -12.556 1.00 97.62 187 CYS A O 1
ATOM 1429 N N . LYS A 1 188 ? 11.830 1.313 -13.791 1.00 97.38 188 LYS A N 1
ATOM 1430 C CA . LYS A 1 188 ? 11.889 0.004 -14.446 1.00 97.38 188 LYS A CA 1
ATOM 1431 C C . LYS A 1 188 ? 12.404 0.200 -15.863 1.00 97.38 188 LYS A C 1
ATOM 1433 O O . LYS A 1 188 ? 11.692 0.755 -16.699 1.00 97.38 188 LYS A O 1
ATOM 1438 N N . CYS A 1 189 ? 13.617 -0.261 -16.131 1.00 97.81 189 CYS A N 1
ATOM 1439 C CA . CYS A 1 189 ? 14.232 -0.090 -17.441 1.00 97.81 189 CYS A CA 1
ATOM 1440 C C . CYS A 1 189 ? 13.601 -0.988 -18.504 1.00 97.81 189 CYS A C 1
ATOM 1442 O O . CYS A 1 189 ? 13.189 -2.120 -18.233 1.00 97.81 189 CYS A O 1
ATOM 1444 N N . ASN A 1 190 ? 13.506 -0.453 -19.720 1.00 95.88 190 ASN A N 1
ATOM 1445 C CA . ASN A 1 190 ? 13.122 -1.219 -20.897 1.00 95.88 190 ASN A CA 1
ATOM 1446 C C . ASN A 1 190 ? 14.233 -2.216 -21.258 1.00 95.88 190 ASN A C 1
ATOM 1448 O O . ASN A 1 190 ? 15.392 -2.036 -20.887 1.00 95.88 190 ASN A O 1
ATOM 1452 N N . SER A 1 191 ? 13.894 -3.266 -22.009 1.00 92.62 191 SER A N 1
ATOM 1453 C CA . SER A 1 191 ? 14.870 -4.278 -22.428 1.00 92.62 191 SER A CA 1
ATOM 1454 C C . SER A 1 191 ? 16.062 -3.651 -23.154 1.00 92.62 191 SER A C 1
ATOM 1456 O O . SER A 1 191 ? 15.885 -2.915 -24.126 1.00 92.62 191 SER A O 1
ATOM 1458 N N . GLY A 1 192 ? 17.272 -3.981 -22.702 1.00 91.50 192 GLY A N 1
ATOM 1459 C CA . GLY A 1 192 ? 18.508 -3.425 -23.246 1.00 91.50 192 GLY A CA 1
ATOM 1460 C C . GLY A 1 192 ? 18.986 -2.135 -22.576 1.00 91.50 192 GLY A C 1
ATOM 1461 O O . GLY A 1 192 ? 19.919 -1.532 -23.095 1.00 91.50 192 GLY A O 1
ATOM 1462 N N . TRP A 1 193 ? 18.377 -1.718 -21.460 1.00 95.62 193 TRP A N 1
ATOM 1463 C CA . TRP A 1 193 ? 18.792 -0.555 -20.673 1.00 95.62 193 TRP A CA 1
ATOM 1464 C C . TRP A 1 193 ? 18.978 -0.905 -19.196 1.00 95.62 193 TRP A C 1
ATOM 1466 O O . TRP A 1 193 ? 18.227 -1.704 -18.638 1.00 95.62 193 TRP A O 1
ATOM 1476 N N . GLU A 1 194 ? 19.942 -0.251 -18.556 1.00 94.50 194 GLU A N 1
ATOM 1477 C CA . GLU A 1 194 ? 20.287 -0.398 -17.143 1.00 94.50 194 GLU A CA 1
ATOM 1478 C C . GLU A 1 194 ? 20.678 0.949 -16.500 1.00 94.50 194 GLU A C 1
ATOM 1480 O O . GLU A 1 194 ? 20.727 1.995 -17.154 1.00 94.50 194 GLU A O 1
ATOM 1485 N N . GLY A 1 195 ? 20.961 0.921 -15.195 1.00 94.38 195 GLY A N 1
ATOM 1486 C CA . GLY A 1 195 ? 21.236 2.108 -14.379 1.00 94.38 195 GLY A CA 1
ATOM 1487 C C . GLY A 1 195 ? 20.028 2.553 -13.555 1.00 94.38 195 GLY A C 1
ATOM 1488 O O . GLY A 1 195 ? 18.902 2.100 -13.770 1.00 94.38 195 GLY A O 1
ATOM 1489 N N . SER A 1 196 ? 20.249 3.440 -12.583 1.00 94.62 196 SER A N 1
ATOM 1490 C CA . SER A 1 196 ? 19.171 3.914 -11.700 1.00 94.62 196 SER A CA 1
ATOM 1491 C C . SER A 1 196 ? 18.157 4.803 -12.422 1.00 94.62 196 SER A C 1
ATOM 1493 O O . SER A 1 196 ? 17.018 4.908 -11.974 1.00 94.62 196 SER A O 1
ATOM 1495 N N . PHE A 1 197 ? 18.550 5.408 -13.546 1.00 96.50 197 PHE A N 1
ATOM 1496 C CA . PHE A 1 197 ? 17.712 6.255 -14.394 1.00 96.50 197 PHE A CA 1
ATOM 1497 C C . PHE A 1 197 ? 17.501 5.653 -15.792 1.00 96.50 197 PHE A C 1
ATOM 1499 O O . PHE A 1 197 ? 16.969 6.325 -16.682 1.00 96.50 197 PHE A O 1
ATOM 1506 N N . CYS A 1 198 ? 17.892 4.390 -15.999 1.00 96.75 198 CYS A N 1
ATOM 1507 C CA . CYS A 1 198 ? 17.879 3.716 -17.300 1.00 96.75 198 CYS A CA 1
ATOM 1508 C C . CYS A 1 198 ? 18.674 4.485 -18.365 1.00 96.75 198 CYS A C 1
ATOM 1510 O O . CYS A 1 198 ? 18.225 4.680 -19.500 1.00 96.75 198 CYS A O 1
ATOM 1512 N N . GLU A 1 199 ? 19.824 5.010 -17.954 1.00 95.56 199 GLU A N 1
ATOM 1513 C CA . GLU A 1 199 ? 20.682 5.877 -18.748 1.00 95.56 199 GLU A CA 1
ATOM 1514 C C . GLU A 1 199 ? 21.751 5.127 -19.547 1.00 95.56 199 GLU A C 1
ATOM 1516 O O . GLU A 1 199 ? 22.310 5.712 -20.475 1.00 95.56 199 GLU A O 1
ATOM 1521 N N . ASN A 1 200 ? 22.002 3.855 -19.225 1.00 93.94 200 ASN A N 1
ATOM 1522 C CA . ASN A 1 200 ? 23.048 3.046 -19.846 1.00 93.94 200 ASN A CA 1
ATOM 1523 C C . ASN A 1 200 ? 22.436 1.928 -20.694 1.00 93.94 200 ASN A C 1
ATOM 1525 O O . ASN A 1 200 ? 21.431 1.337 -20.306 1.00 93.94 200 ASN A O 1
ATOM 1529 N N . GLU A 1 201 ? 23.046 1.619 -21.836 1.00 89.62 201 GLU A N 1
ATOM 1530 C CA . GLU A 1 201 ? 22.695 0.418 -22.595 1.00 89.62 201 GLU A CA 1
ATOM 1531 C C . GLU A 1 201 ? 23.249 -0.820 -21.886 1.00 89.62 201 GLU A C 1
ATOM 1533 O O . GLU A 1 201 ? 24.419 -0.863 -21.510 1.00 89.62 201 GLU A O 1
ATOM 1538 N N . ASP A 1 202 ? 22.408 -1.836 -21.735 1.00 89.56 202 ASP A N 1
ATOM 1539 C CA . ASP A 1 202 ? 22.768 -3.102 -21.108 1.00 89.56 202 ASP A CA 1
ATOM 1540 C C . ASP A 1 202 ? 23.838 -3.823 -21.948 1.00 89.56 202 ASP A C 1
ATOM 1542 O O . ASP A 1 202 ? 23.628 -4.196 -23.114 1.00 89.56 202 ASP A O 1
ATOM 1546 N N . ALA A 1 203 ? 25.006 -4.030 -21.337 1.00 84.31 203 ALA A N 1
ATOM 1547 C CA . ALA A 1 203 ? 26.156 -4.646 -21.982 1.00 84.31 203 ALA A CA 1
ATOM 1548 C C . ALA A 1 203 ? 25.907 -6.107 -22.402 1.00 84.31 203 ALA A C 1
ATOM 1550 O O . ALA A 1 203 ? 26.449 -6.544 -23.420 1.00 84.31 203 ALA A O 1
ATOM 1551 N N . GLU A 1 204 ? 25.089 -6.865 -21.668 1.00 84.50 204 GLU A N 1
ATOM 1552 C CA . GLU A 1 204 ? 24.717 -8.239 -22.029 1.00 84.50 204 GLU A CA 1
ATOM 1553 C C . GLU A 1 204 ? 23.791 -8.242 -23.247 1.00 84.50 204 GLU A C 1
ATOM 1555 O O . GLU A 1 204 ? 24.000 -9.002 -24.200 1.00 84.50 204 GLU A O 1
ATOM 1560 N N . ALA A 1 205 ? 22.823 -7.322 -23.287 1.00 80.19 205 ALA A N 1
ATOM 1561 C CA . ALA A 1 205 ? 21.962 -7.150 -24.454 1.00 80.19 205 ALA A CA 1
ATOM 1562 C C . ALA A 1 205 ? 22.766 -6.744 -25.704 1.00 80.19 205 ALA A C 1
ATOM 1564 O O . ALA A 1 205 ? 22.501 -7.244 -26.804 1.00 80.19 205 ALA A O 1
ATOM 1565 N N . TYR A 1 206 ? 23.778 -5.883 -25.554 1.00 83.12 206 TYR A N 1
ATOM 1566 C CA . TYR A 1 206 ? 24.698 -5.533 -26.638 1.00 83.12 206 TYR A CA 1
ATOM 1567 C C . TYR A 1 206 ? 25.528 -6.739 -27.101 1.00 83.12 206 TYR A C 1
ATOM 1569 O O . TYR A 1 206 ? 25.607 -7.015 -28.302 1.00 83.12 206 TYR A O 1
ATOM 1577 N N . ARG A 1 207 ? 26.097 -7.512 -26.166 1.00 85.56 207 ARG A N 1
ATOM 1578 C CA . ARG A 1 207 ? 26.864 -8.731 -26.480 1.00 85.56 207 ARG A CA 1
ATOM 1579 C C . ARG A 1 207 ? 26.026 -9.746 -27.248 1.00 85.56 207 ARG A C 1
ATOM 1581 O O . ARG A 1 207 ? 26.507 -10.293 -28.240 1.00 85.56 207 ARG A O 1
ATOM 1588 N N . LEU A 1 208 ? 24.773 -9.957 -26.845 1.00 85.00 208 LEU A N 1
ATOM 1589 C CA . LEU A 1 208 ? 23.863 -10.865 -27.539 1.00 85.00 208 LEU A CA 1
ATOM 1590 C C . LEU A 1 208 ? 23.564 -10.385 -28.967 1.00 85.00 208 LEU A C 1
ATOM 1592 O O . LEU A 1 208 ? 23.623 -11.184 -29.902 1.00 85.00 208 LEU A O 1
ATOM 1596 N N . LYS A 1 209 ? 23.317 -9.081 -29.164 1.00 88.19 209 LYS A N 1
ATOM 1597 C CA . LYS A 1 209 ? 23.126 -8.495 -30.504 1.00 88.19 209 LYS A CA 1
ATOM 1598 C C . LYS A 1 209 ? 24.344 -8.728 -31.400 1.00 88.19 209 LYS A C 1
ATOM 1600 O O . LYS A 1 209 ? 24.187 -9.194 -32.527 1.00 88.19 209 LYS A O 1
ATOM 1605 N N . VAL A 1 210 ? 25.550 -8.456 -30.899 1.00 89.50 210 VAL A N 1
ATOM 1606 C CA . VAL A 1 210 ? 26.795 -8.672 -31.655 1.00 89.50 210 VAL A CA 1
ATOM 1607 C C . VAL A 1 210 ? 26.985 -10.152 -31.987 1.00 89.50 210 VAL A C 1
ATOM 1609 O O . VAL A 1 210 ? 27.293 -10.481 -33.130 1.00 89.50 210 VAL A O 1
ATOM 1612 N N . ALA A 1 211 ? 26.742 -11.057 -31.036 1.00 92.31 211 ALA A N 1
ATOM 1613 C CA . ALA A 1 211 ? 26.847 -12.495 -31.270 1.00 92.31 211 ALA A CA 1
ATOM 1614 C C . ALA A 1 211 ? 25.892 -12.972 -32.379 1.00 92.31 211 ALA A C 1
ATOM 1616 O O . ALA A 1 211 ? 26.316 -13.695 -33.281 1.00 92.31 211 ALA A O 1
ATOM 1617 N N . VAL A 1 212 ? 24.631 -12.524 -32.370 1.00 92.69 212 VAL A N 1
ATOM 1618 C CA . VAL A 1 212 ? 23.640 -12.860 -33.409 1.00 92.69 212 VAL A CA 1
ATOM 1619 C C . VAL A 1 212 ? 24.063 -12.329 -34.783 1.00 92.69 212 VAL A C 1
ATOM 1621 O O . VAL A 1 212 ? 23.968 -13.052 -35.781 1.00 92.69 212 VAL A O 1
ATOM 1624 N N . ILE A 1 213 ? 24.583 -11.100 -34.856 1.00 93.62 213 ILE A N 1
ATOM 1625 C CA . ILE A 1 213 ? 25.108 -10.528 -36.106 1.00 93.62 213 ILE A CA 1
ATOM 1626 C C . ILE A 1 213 ? 26.303 -11.351 -36.611 1.00 93.62 213 ILE A C 1
ATOM 1628 O O . ILE A 1 213 ? 26.331 -11.742 -37.774 1.00 93.62 213 ILE A O 1
ATOM 1632 N N . CYS A 1 214 ? 27.256 -11.702 -35.748 1.00 95.25 214 CYS A N 1
ATOM 1633 C CA . CYS A 1 214 ? 28.409 -12.516 -36.137 1.00 95.25 214 CYS A CA 1
ATOM 1634 C C . CYS A 1 214 ? 27.994 -13.902 -36.655 1.00 95.25 214 CYS A C 1
ATOM 1636 O O . CYS A 1 214 ? 28.457 -14.327 -37.713 1.00 95.25 214 CYS A O 1
ATOM 1638 N N . VAL A 1 215 ? 27.092 -14.596 -35.953 1.00 96.38 215 VAL A N 1
ATOM 1639 C CA . VAL A 1 215 ? 26.608 -15.926 -36.361 1.00 96.38 215 VAL A CA 1
ATOM 1640 C C . VAL A 1 215 ? 25.860 -15.855 -37.692 1.00 96.38 215 VAL A C 1
ATOM 1642 O O . VAL A 1 215 ? 26.112 -16.671 -38.578 1.00 96.38 215 VAL A O 1
ATOM 1645 N N . SER A 1 216 ? 24.982 -14.864 -37.871 1.00 95.38 216 SER A N 1
ATOM 1646 C CA . SER A 1 216 ? 24.236 -14.693 -39.125 1.00 95.38 216 SER A CA 1
ATOM 1647 C C . SER A 1 216 ? 25.150 -14.384 -40.316 1.00 95.38 216 SER A C 1
ATOM 1649 O O . SER A 1 216 ? 24.956 -14.959 -41.388 1.00 95.38 216 SER A O 1
ATOM 1651 N N . VAL A 1 217 ? 26.195 -13.569 -40.131 1.00 96.94 217 VAL A N 1
ATOM 1652 C CA . VAL A 1 217 ? 27.202 -13.299 -41.171 1.00 96.94 217 VAL A CA 1
ATOM 1653 C C . VAL A 1 217 ? 27.998 -14.560 -41.519 1.00 96.94 217 VAL A C 1
ATOM 1655 O O . VAL A 1 217 ? 28.145 -14.873 -42.700 1.00 96.94 217 VAL A O 1
ATOM 1658 N N . ILE A 1 218 ? 28.467 -15.321 -40.524 1.00 97.25 218 ILE A N 1
ATOM 1659 C CA . ILE A 1 218 ? 29.232 -16.560 -40.752 1.00 97.25 218 ILE A CA 1
ATOM 1660 C C . ILE A 1 218 ? 28.394 -17.586 -41.526 1.00 97.25 218 ILE A C 1
ATOM 1662 O O . ILE A 1 218 ? 28.866 -18.147 -42.517 1.00 97.25 218 ILE A O 1
ATOM 1666 N N . LEU A 1 219 ? 27.141 -17.801 -41.114 1.00 97.38 219 LEU A N 1
ATOM 1667 C CA . LEU A 1 219 ? 26.220 -18.704 -41.808 1.00 97.38 219 LEU A CA 1
ATOM 1668 C C . LEU A 1 219 ? 25.922 -18.224 -43.233 1.00 97.38 219 LEU A C 1
ATOM 1670 O O . LEU A 1 219 ? 25.921 -19.032 -44.160 1.00 97.38 219 LEU A O 1
ATOM 1674 N N . GLY A 1 220 ? 25.732 -16.916 -43.430 1.00 97.38 220 GLY A N 1
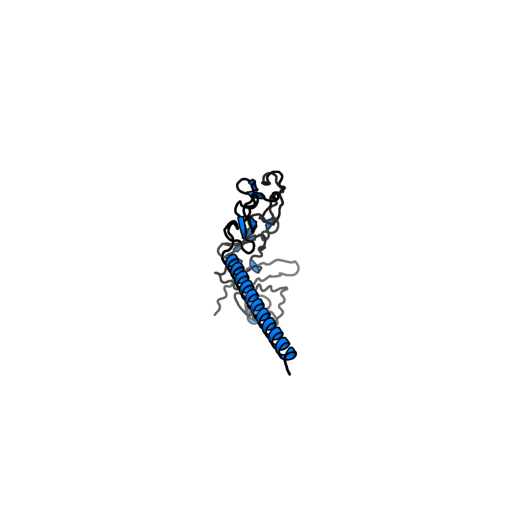ATOM 1675 C CA . GLY A 1 220 ? 25.518 -16.326 -44.752 1.00 97.38 220 GLY A CA 1
ATOM 1676 C C . GLY A 1 220 ? 26.693 -16.562 -45.704 1.00 97.38 220 GLY A C 1
ATOM 1677 O O . GLY A 1 220 ? 26.491 -16.997 -46.839 1.00 97.38 220 GLY A O 1
ATOM 1678 N N . VAL A 1 221 ? 27.927 -16.349 -45.233 1.00 97.75 221 VAL A N 1
ATOM 1679 C CA . VAL A 1 221 ? 29.145 -16.608 -46.017 1.00 97.75 221 VAL A CA 1
ATOM 1680 C C . VAL A 1 221 ? 29.286 -18.098 -46.332 1.00 97.75 221 VAL A C 1
ATOM 1682 O O . VAL A 1 221 ? 29.564 -18.454 -47.476 1.00 97.75 221 VAL A O 1
ATOM 1685 N N . PHE A 1 222 ? 29.046 -18.981 -45.360 1.00 97.81 222 PHE A N 1
ATOM 1686 C CA . PHE A 1 222 ? 29.105 -20.428 -45.573 1.00 97.81 222 PHE A CA 1
ATOM 1687 C C . PHE A 1 222 ? 28.096 -20.898 -46.633 1.00 97.81 222 PHE A C 1
ATOM 1689 O O . PHE A 1 222 ? 28.466 -21.615 -47.564 1.00 97.81 222 PHE A O 1
ATOM 1696 N N . CYS A 1 223 ? 26.846 -20.434 -46.553 1.00 97.69 223 CYS A N 1
ATOM 1697 C CA . CYS A 1 223 ? 25.818 -20.717 -47.554 1.00 97.69 223 CYS A CA 1
ATOM 1698 C C . CYS A 1 223 ? 26.214 -20.212 -48.948 1.00 97.69 223 CYS A C 1
ATOM 1700 O O . CYS A 1 223 ? 26.053 -20.935 -49.930 1.00 97.69 223 CYS A O 1
ATOM 1702 N N . LEU A 1 224 ? 26.778 -19.004 -49.049 1.00 97.50 224 LEU A N 1
ATOM 1703 C CA . LEU A 1 224 ? 27.254 -18.448 -50.317 1.00 97.50 224 LEU A CA 1
ATOM 1704 C C . LEU A 1 224 ? 28.379 -19.300 -50.927 1.00 97.50 224 LEU A C 1
ATOM 1706 O O . LEU A 1 224 ? 28.351 -19.595 -52.121 1.00 97.50 224 LEU A O 1
ATOM 1710 N N . VAL A 1 225 ? 29.336 -19.752 -50.113 1.00 97.81 225 VAL A N 1
ATOM 1711 C CA . VAL A 1 225 ? 30.422 -20.637 -50.563 1.00 97.81 225 VAL A CA 1
ATOM 1712 C C . VAL A 1 225 ? 29.873 -21.974 -51.061 1.00 97.81 225 VAL A C 1
ATOM 1714 O O . VAL A 1 225 ? 30.261 -22.423 -52.140 1.00 97.81 225 VAL A O 1
ATOM 1717 N N . LEU A 1 226 ? 28.935 -22.592 -50.335 1.00 97.69 226 LEU A N 1
ATOM 1718 C CA . LEU A 1 226 ? 28.290 -23.834 -50.774 1.00 97.69 226 LEU A CA 1
ATOM 1719 C C . LEU A 1 226 ? 27.545 -23.660 -52.102 1.00 97.69 226 LEU A C 1
ATOM 1721 O O . LEU A 1 226 ? 27.673 -24.506 -52.986 1.00 97.69 226 LEU A O 1
ATOM 1725 N N . LEU A 1 227 ? 26.822 -22.552 -52.279 1.00 97.56 227 LEU A N 1
ATOM 1726 C CA . LEU A 1 227 ? 26.146 -22.244 -53.541 1.00 97.56 227 LEU A CA 1
ATOM 1727 C C . LEU A 1 227 ? 27.138 -22.108 -54.699 1.00 97.56 227 LEU A C 1
ATOM 1729 O O . LEU A 1 227 ? 26.911 -22.678 -55.764 1.00 97.56 227 LEU A O 1
ATOM 1733 N N . ILE A 1 228 ? 28.263 -21.417 -54.492 1.00 97.44 228 ILE A N 1
ATOM 1734 C CA . ILE A 1 228 ? 29.315 -21.294 -55.510 1.00 97.44 228 ILE A CA 1
ATOM 1735 C C . ILE A 1 228 ? 29.885 -22.674 -55.865 1.00 97.44 228 ILE A C 1
ATOM 1737 O O . ILE A 1 228 ? 30.035 -22.982 -57.048 1.00 97.44 228 ILE A O 1
ATOM 1741 N N . ILE A 1 229 ? 30.158 -23.529 -54.873 1.00 97.06 229 ILE A N 1
ATOM 1742 C CA . ILE A 1 229 ? 30.645 -24.898 -55.103 1.00 97.06 229 ILE A CA 1
ATOM 1743 C C . ILE A 1 229 ? 29.640 -25.697 -55.941 1.00 97.06 229 ILE A C 1
ATOM 1745 O O . ILE A 1 229 ? 30.032 -26.326 -56.924 1.00 97.06 229 ILE A O 1
ATOM 1749 N N . LEU A 1 230 ? 28.348 -25.639 -55.604 1.00 96.94 230 LEU A N 1
ATOM 1750 C CA . LEU A 1 230 ? 27.294 -26.317 -56.360 1.00 96.94 230 LEU A CA 1
ATOM 1751 C C . LEU A 1 230 ? 27.203 -25.802 -57.800 1.00 96.94 230 LEU A C 1
ATOM 1753 O O . LEU A 1 230 ? 27.144 -26.607 -58.726 1.00 96.94 230 LEU A O 1
ATOM 1757 N N . ILE A 1 231 ? 27.272 -24.485 -58.012 1.00 96.25 231 ILE A N 1
ATOM 1758 C CA . ILE A 1 231 ? 27.299 -23.889 -59.357 1.00 96.25 231 ILE A CA 1
ATOM 1759 C C . ILE A 1 231 ? 28.502 -24.415 -60.147 1.00 96.25 231 ILE A C 1
ATOM 1761 O O . ILE A 1 231 ? 28.348 -24.830 -61.295 1.00 96.25 231 ILE A O 1
ATOM 1765 N N . VAL A 1 232 ? 29.692 -24.460 -59.540 1.00 96.12 232 VAL A N 1
ATOM 1766 C CA . VAL A 1 232 ? 30.899 -24.992 -60.189 1.00 96.12 232 VAL A CA 1
ATOM 1767 C C . VAL A 1 232 ? 30.729 -26.470 -60.551 1.00 96.12 232 VAL A C 1
ATOM 1769 O O . VAL A 1 232 ? 31.097 -26.862 -61.660 1.00 96.12 232 VAL A O 1
ATOM 1772 N N . ILE A 1 233 ? 30.158 -27.289 -59.662 1.00 95.81 233 ILE A N 1
ATOM 1773 C CA . ILE A 1 233 ? 29.871 -28.707 -59.930 1.00 95.81 233 ILE A CA 1
ATOM 1774 C C . ILE A 1 233 ? 28.882 -28.845 -61.092 1.00 95.81 233 ILE A C 1
ATOM 1776 O O . ILE A 1 233 ? 29.176 -29.571 -62.041 1.00 95.81 233 ILE A O 1
ATOM 1780 N N . CYS A 1 234 ? 27.768 -28.109 -61.073 1.00 94.31 234 CYS A N 1
ATOM 1781 C CA . CYS A 1 234 ? 26.772 -28.114 -62.145 1.00 94.31 234 CYS A CA 1
ATOM 1782 C C . CYS A 1 234 ? 27.384 -27.706 -63.491 1.00 94.31 234 CYS A C 1
ATOM 1784 O O . CYS A 1 234 ? 27.183 -28.383 -64.498 1.00 94.31 234 CYS A O 1
ATOM 1786 N N . VAL A 1 235 ? 28.194 -26.642 -63.520 1.00 93.69 235 VAL A N 1
ATOM 1787 C CA . VAL A 1 235 ? 28.896 -26.198 -64.735 1.00 93.69 235 VAL A CA 1
ATOM 1788 C C . VAL A 1 235 ? 29.873 -27.269 -65.227 1.00 93.69 235 VAL A C 1
ATOM 1790 O O . VAL A 1 235 ? 29.943 -27.525 -66.431 1.00 93.69 235 VAL A O 1
ATOM 1793 N N . ARG A 1 236 ? 30.616 -27.923 -64.324 1.00 91.31 236 ARG A N 1
ATOM 1794 C CA . ARG A 1 236 ? 31.529 -29.022 -64.677 1.00 91.31 236 ARG A CA 1
ATOM 1795 C C . ARG A 1 236 ? 30.775 -30.215 -65.261 1.00 91.31 236 ARG A C 1
ATOM 1797 O O . ARG A 1 236 ? 31.168 -30.690 -66.322 1.00 91.31 236 ARG A O 1
ATOM 1804 N N . GLN A 1 237 ? 29.690 -30.659 -64.629 1.00 90.00 237 GLN A N 1
ATOM 1805 C CA . GLN A 1 237 ? 28.853 -31.752 -65.135 1.00 90.00 237 GLN A CA 1
ATOM 1806 C C . GLN A 1 237 ? 28.257 -31.413 -66.508 1.00 90.00 237 GLN A C 1
ATOM 1808 O O . GLN A 1 237 ? 28.351 -32.213 -67.436 1.00 90.00 237 GLN A O 1
ATOM 1813 N N . HIS A 1 238 ? 27.742 -30.194 -66.687 1.00 83.62 238 HIS A N 1
ATOM 1814 C CA . HIS A 1 238 ? 27.178 -29.753 -67.964 1.00 83.62 238 HIS A CA 1
ATOM 1815 C C . HIS A 1 238 ? 28.232 -29.656 -69.083 1.00 83.62 238 HIS A C 1
ATOM 1817 O O . HIS A 1 238 ? 27.910 -29.862 -70.256 1.00 83.62 238 HIS A O 1
ATOM 1823 N N . ARG A 1 239 ? 29.495 -29.347 -68.752 1.00 81.44 239 ARG A N 1
ATOM 1824 C CA . ARG A 1 239 ? 30.606 -29.424 -69.715 1.00 81.44 239 ARG A CA 1
ATOM 1825 C C . ARG A 1 239 ? 30.901 -30.872 -70.102 1.00 81.44 239 ARG A C 1
ATOM 1827 O O . ARG A 1 239 ? 30.975 -31.140 -71.291 1.00 81.44 239 ARG A O 1
ATOM 1834 N N . GLN A 1 240 ? 31.006 -31.794 -69.144 1.00 79.25 240 GLN A N 1
ATOM 1835 C CA . GLN A 1 240 ? 31.281 -33.209 -69.438 1.00 79.25 240 GLN A CA 1
ATOM 1836 C C . GLN A 1 240 ? 30.227 -33.827 -70.375 1.00 79.25 240 GLN A C 1
ATOM 1838 O O . GLN A 1 240 ? 30.587 -34.528 -71.310 1.00 79.25 240 GLN A O 1
ATOM 1843 N N . VAL A 1 241 ? 28.941 -33.490 -70.205 1.00 78.31 241 VAL A N 1
ATOM 1844 C CA . VAL A 1 241 ? 27.863 -33.956 -71.103 1.00 78.31 241 VAL A CA 1
ATOM 1845 C C . VAL A 1 241 ? 27.982 -33.377 -72.523 1.00 78.31 241 VAL A C 1
ATOM 1847 O O . VAL A 1 241 ? 27.676 -34.071 -73.485 1.00 78.31 241 VAL A O 1
ATOM 1850 N N . LYS A 1 242 ? 28.445 -32.129 -72.691 1.00 72.38 242 LYS A N 1
ATOM 1851 C CA . LYS A 1 242 ? 28.615 -31.501 -74.020 1.00 72.38 242 LYS A CA 1
ATOM 1852 C C . LYS A 1 242 ? 29.822 -32.019 -74.817 1.00 72.38 242 LYS A C 1
ATOM 1854 O O . LYS A 1 242 ? 29.853 -31.803 -76.023 1.00 72.38 242 LYS A O 1
ATOM 1859 N N . TYR A 1 243 ? 30.807 -32.638 -74.164 1.00 60.75 243 TYR A N 1
ATOM 1860 C CA . TYR A 1 243 ? 32.046 -33.129 -74.789 1.00 60.75 243 TYR A CA 1
ATOM 1861 C C . TYR A 1 243 ? 32.209 -34.655 -74.687 1.00 60.75 243 TYR A C 1
ATOM 1863 O O . TYR A 1 243 ? 33.305 -35.167 -74.911 1.00 60.75 243 TYR A O 1
ATOM 1871 N N . ALA A 1 244 ? 31.143 -35.377 -74.335 1.00 54.22 244 ALA A N 1
ATOM 1872 C CA . ALA A 1 244 ? 31.130 -36.832 -74.396 1.00 54.22 244 ALA A CA 1
ATOM 1873 C C . ALA A 1 244 ? 31.067 -37.277 -75.877 1.00 54.22 244 ALA A C 1
ATOM 1875 O O . ALA A 1 244 ? 30.214 -36.756 -76.601 1.00 54.22 244 ALA A O 1
ATOM 1876 N N . PRO A 1 245 ? 31.987 -38.149 -76.335 1.00 58.00 245 PRO A N 1
ATOM 1877 C CA . PRO A 1 245 ? 32.044 -38.635 -77.716 1.00 58.00 245 PRO A CA 1
ATOM 1878 C C . PRO A 1 245 ? 30.864 -39.538 -78.092 1.00 58.00 245 PRO A C 1
ATOM 1880 O O . PRO A 1 245 ? 30.305 -40.201 -77.187 1.00 58.00 245 PRO A O 1
#

Radius of gyration: 42.01 Å; Cα contacts (8 Å, |Δi|>4): 319; chains: 1; bounding box: 78×64×128 Å

Solvent-accessible surface area (backbone atoms only — not comparable to full-atom values): 14787 Å² total; per-residue (Å²): 135,85,82,81,82,89,73,79,66,84,54,77,54,86,49,100,87,52,80,54,72,57,72,60,64,87,66,83,86,76,90,83,52,71,67,61,56,41,55,57,30,54,80,66,78,46,87,72,57,68,77,96,56,56,99,62,97,72,79,69,74,63,76,66,75,87,65,51,97,82,54,66,63,71,80,36,63,90,73,56,58,45,34,75,88,35,28,44,70,49,74,49,73,90,77,73,45,70,48,44,42,54,35,76,41,32,39,77,33,96,90,40,69,38,42,32,40,67,52,62,48,55,80,37,80,93,56,48,66,47,38,89,90,30,61,64,39,69,46,58,88,40,43,64,36,45,60,47,60,92,52,36,22,53,34,80,88,80,45,38,70,38,68,27,30,42,60,78,59,66,27,72,42,36,50,65,40,62,41,83,66,35,65,47,55,48,45,49,49,39,94,53,31,32,69,82,34,15,79,39,72,28,66,65,52,50,50,50,52,52,50,53,51,52,51,52,51,53,52,50,52,51,52,53,51,52,50,52,52,50,52,52,51,52,53,50,52,58,48,54,67,75,69,60,130

Secondary structure (DSSP, 8-state):
---------EEEEEETTEEEEEE----SS----HHHHHHHHHHTTPPPPBTTB-SSS-----------TTS-GGG-HHHH---TTTEEEEEETTTTEEEEEEPTTEEEETTEEEEEEEP-TTS-TTT--PPTTPPPB--STT--B-PPPTTEEEETTTTEEEEPTTTT---SSEEEEE-SSSS-EEEEEPTTEESTTS-EE-HHHHHHHHHHHHHHHHHHHHHHHHHHHHHHHHHHHHHHHHT--